Protein AF-0000000076706360 (afdb_homodimer)

Nearest PDB structures (foldseek):
  2jqz-assembly1_A  TM=3.827E-01  e=2.621E-02  Homo sapiens
  3pyc-assembly1_A  TM=4.777E-01  e=2.681E-01  Homo sapiens
  5ixc-assembly2_B  TM=4.638E-01  e=2.536E-01  Homo sapiens
  5izr-assembly2_B  TM=4.168E-01  e=1.819E-01  Homo sapiens
  5izr-assembly3_C  TM=4.246E-01  e=3.535E-01  Homo sapiens

Structure (mmCIF, N/CA/C/O backbone):
data_AF-0000000076706360-model_v1
#
loop_
_entity.id
_entity.type
_entity.pdbx_description
1 polymer 'Transthyretin-like family protein'
#
loop_
_atom_site.group_PDB
_atom_site.id
_atom_site.type_symbol
_atom_site.label_atom_id
_atom_site.label_alt_id
_atom_site.label_comp_id
_atom_site.label_asym_id
_atom_site.label_entity_id
_atom_site.label_seq_id
_atom_site.pdbx_PDB_ins_code
_atom_site.Cartn_x
_atom_site.Cartn_y
_atom_site.Cartn_z
_atom_site.occupancy
_atom_site.B_iso_or_equiv
_atom_site.auth_seq_id
_atom_site.auth_comp_id
_atom_site.auth_asym_id
_atom_site.auth_atom_id
_atom_site.pdbx_PDB_model_num
ATOM 1 N N . MET A 1 1 ? 24.266 59.438 49.625 1 35.25 1 MET A N 1
ATOM 2 C CA . MET A 1 1 ? 24.797 58.625 48.531 1 35.25 1 MET A CA 1
ATOM 3 C C . MET A 1 1 ? 24.156 57.25 48.5 1 35.25 1 MET A C 1
ATOM 5 O O . MET A 1 1 ? 24.547 56.375 47.688 1 35.25 1 MET A O 1
ATOM 9 N N . THR A 1 2 ? 23.359 56.906 49.562 1 50.97 2 THR A N 1
ATOM 10 C CA . THR A 1 2 ? 22.828 55.562 49.75 1 50.97 2 THR A CA 1
ATOM 11 C C . THR A 1 2 ? 21.688 55.281 48.781 1 50.97 2 THR A C 1
ATOM 13 O O . THR A 1 2 ? 21.062 54.25 48.812 1 50.97 2 THR A O 1
ATOM 16 N N . ILE A 1 3 ? 21.078 56.344 48.219 1 55.03 3 ILE A N 1
ATOM 17 C CA . ILE A 1 3 ? 19.906 56.125 47.375 1 55.03 3 ILE A CA 1
ATOM 18 C C . ILE A 1 3 ? 20.312 55.312 46.156 1 55.03 3 ILE A C 1
ATOM 20 O O . ILE A 1 3 ? 19.453 54.844 45.406 1 55.03 3 ILE A O 1
ATOM 24 N N . ARG A 1 4 ? 21.656 55.344 45.75 1 50.28 4 ARG A N 1
ATOM 25 C CA . ARG A 1 4 ? 22 54.844 44.438 1 50.28 4 ARG A CA 1
ATOM 26 C C . ARG A 1 4 ? 21.734 53.344 44.344 1 50.28 4 ARG A C 1
ATOM 28 O O . ARG A 1 4 ? 21.641 52.781 43.25 1 50.28 4 ARG A O 1
ATOM 35 N N . LEU A 1 5 ? 22.094 52.656 45.5 1 48.09 5 LEU A N 1
ATOM 36 C CA . LEU A 1 5 ? 22.344 51.25 45.219 1 48.09 5 LEU A CA 1
ATOM 37 C C . LEU A 1 5 ? 21.047 50.5 44.969 1 48.09 5 LEU A C 1
ATOM 39 O O . LEU A 1 5 ? 21.062 49.375 44.5 1 48.09 5 LEU A O 1
ATOM 43 N N . LEU A 1 6 ? 20 51.031 45.5 1 45.44 6 LEU A N 1
ATOM 44 C CA . LEU A 1 6 ? 18.844 50.156 45.312 1 45.44 6 LEU A CA 1
ATOM 45 C C . LEU A 1 6 ? 18.453 50.062 43.844 1 45.44 6 LEU A C 1
ATOM 47 O O . LEU A 1 6 ? 17.297 49.812 43.5 1 45.44 6 LEU A O 1
ATOM 51 N N . PHE A 1 7 ? 19.281 50.781 42.969 1 46.38 7 PHE A N 1
ATOM 52 C CA . PHE A 1 7 ? 18.891 50.5 41.594 1 46.38 7 PHE A CA 1
ATOM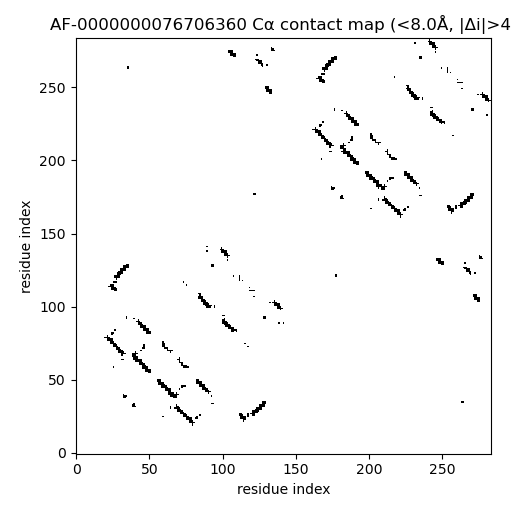 53 C C . PHE A 1 7 ? 18.969 49.031 41.281 1 46.38 7 PHE A C 1
ATOM 55 O O . PHE A 1 7 ? 19.844 48.594 40.531 1 46.38 7 PHE A O 1
ATOM 62 N N . LEU A 1 8 ? 19.266 48.219 42.344 1 41.28 8 LEU A N 1
ATOM 63 C CA . LEU A 1 8 ? 19.5 46.875 41.875 1 41.28 8 LEU A CA 1
ATOM 64 C C . LEU A 1 8 ? 18.469 46.469 40.844 1 41.28 8 LEU A C 1
ATOM 66 O O . LEU A 1 8 ? 17.406 47.062 40.719 1 41.28 8 LEU A O 1
ATOM 70 N N . ILE A 1 9 ? 18.562 45.062 40.531 1 43.28 9 ILE A N 1
ATOM 71 C CA . ILE A 1 9 ? 18.297 44.062 39.5 1 43.28 9 ILE A CA 1
ATOM 72 C C . ILE A 1 9 ? 16.797 43.844 39.344 1 43.28 9 ILE A C 1
ATOM 74 O O . ILE A 1 9 ? 16.156 43.219 40.188 1 43.28 9 ILE A O 1
ATOM 78 N N . CYS A 1 10 ? 15.969 44.906 39.438 1 44.53 10 CYS A N 1
ATOM 79 C CA . CYS A 1 10 ? 14.758 44.438 38.781 1 44.53 10 CYS A CA 1
ATOM 80 C C . CYS A 1 10 ? 15.102 43.688 37.5 1 44.53 10 CYS A C 1
ATOM 82 O O . CYS A 1 10 ? 15.383 44.312 36.469 1 44.53 10 CYS A O 1
ATOM 84 N N . LEU A 1 11 ? 16.047 42.781 37.594 1 44.19 11 LEU A N 1
ATOM 85 C CA . LEU A 1 11 ? 15.977 41.781 36.531 1 44.19 11 LEU A CA 1
ATOM 86 C C . LEU A 1 11 ? 14.531 41.5 36.156 1 44.19 11 LEU A C 1
ATOM 88 O O . LEU A 1 11 ? 13.758 40.938 36.938 1 44.19 11 LEU A O 1
ATOM 92 N N . CYS A 1 12 ? 13.867 42.438 35.531 1 45.72 12 CYS A N 1
ATOM 93 C CA . CYS A 1 12 ? 12.742 42.094 34.656 1 45.72 12 CYS A CA 1
ATOM 94 C C . CYS A 1 12 ? 12.875 40.688 34.094 1 45.72 12 CYS A C 1
ATOM 96 O O . CYS A 1 12 ? 13.711 40.438 33.219 1 45.72 12 CYS A O 1
ATOM 98 N N . CYS A 1 13 ? 12.922 39.688 34.969 1 46.06 13 CYS A N 1
ATOM 99 C CA . CYS A 1 13 ? 12.547 38.375 34.406 1 46.06 13 CYS A CA 1
ATOM 100 C C . CYS A 1 13 ? 11.414 38.531 33.406 1 46.06 13 CYS A C 1
ATOM 102 O O . CYS A 1 13 ? 10.242 38.562 33.781 1 46.06 13 CYS A O 1
ATOM 104 N N . SER A 1 14 ? 11.516 39.438 32.5 1 48.88 14 SER A N 1
ATOM 105 C CA . SER A 1 14 ? 10.688 39.188 31.328 1 48.88 14 SER A CA 1
ATOM 106 C C . SER A 1 14 ? 10.594 37.688 31.047 1 48.88 14 SER A C 1
ATOM 108 O O . SER A 1 14 ? 11.531 37.094 30.547 1 48.88 14 SER A O 1
ATOM 110 N N . LEU A 1 15 ? 10.141 36.938 32.031 1 49.09 15 LEU A N 1
ATOM 111 C CA . LEU A 1 15 ? 9.625 35.656 31.578 1 49.09 15 LEU A CA 1
ATOM 112 C C . LEU A 1 15 ? 8.961 35.812 30.219 1 49.09 15 LEU A C 1
ATOM 114 O O . LEU A 1 15 ? 7.863 36.344 30.109 1 49.09 15 LEU A O 1
ATOM 118 N N . SER A 1 16 ? 9.719 36.156 29.266 1 50.31 16 SER A N 1
ATOM 119 C CA . SER A 1 16 ? 9.156 35.781 27.969 1 50.31 16 SER A CA 1
ATOM 120 C C . SER A 1 16 ? 8.398 34.469 28.031 1 50.31 16 SER A C 1
ATOM 122 O O . SER A 1 16 ? 9 33.406 28.031 1 50.31 16 SER A O 1
ATOM 124 N N . LEU A 1 17 ? 7.426 34.406 28.906 1 50.22 17 LEU A N 1
ATOM 125 C CA . LEU A 1 17 ? 6.492 33.344 28.625 1 50.22 17 LEU A CA 1
ATOM 126 C C . LEU A 1 17 ? 6.262 33.188 27.125 1 50.22 17 LEU A C 1
ATOM 128 O O . LEU A 1 17 ? 5.5 33.969 26.531 1 50.22 17 LEU A O 1
ATOM 132 N N . THR A 1 18 ? 7.285 33.062 26.422 1 52.59 18 THR A N 1
ATOM 133 C CA . THR A 1 18 ? 6.918 32.594 25.078 1 52.59 18 THR A CA 1
ATOM 134 C C . THR A 1 18 ? 5.777 31.578 25.156 1 52.59 18 THR A C 1
ATOM 136 O O . THR A 1 18 ? 5.945 30.484 25.719 1 52.59 18 THR A O 1
ATOM 139 N N . ALA A 1 19 ? 4.648 32.062 25.547 1 56.34 19 ALA A N 1
ATOM 140 C CA . ALA A 1 19 ? 3.453 31.234 25.406 1 56.34 19 ALA A CA 1
ATOM 141 C C . ALA A 1 19 ? 3.572 30.312 24.188 1 56.34 19 ALA A C 1
ATOM 143 O O . ALA A 1 19 ? 3.766 30.781 23.062 1 56.34 19 ALA A O 1
ATOM 144 N N . ASN A 1 20 ? 4.09 29.156 24.422 1 67.12 20 ASN A N 1
ATOM 145 C CA . ASN A 1 20 ? 4.07 28.109 23.406 1 67.12 20 ASN A CA 1
ATOM 146 C C . ASN A 1 20 ? 2.684 27.953 22.781 1 67.12 20 ASN A C 1
ATOM 148 O O . ASN A 1 20 ? 1.782 27.391 23.391 1 67.12 20 ASN A O 1
ATOM 152 N N . ILE A 1 21 ? 2.232 28.891 21.906 1 82.12 21 ILE A N 1
ATOM 153 C CA . ILE A 1 21 ? 0.934 28.922 21.234 1 82.12 21 ILE A CA 1
ATOM 154 C C . ILE A 1 21 ? 0.857 27.781 20.219 1 82.12 21 ILE A C 1
ATOM 156 O O . ILE A 1 21 ? 1.738 27.641 19.359 1 82.12 21 ILE A O 1
ATOM 160 N N . PRO A 1 22 ? -0.096 26.922 20.422 1 88.5 22 PRO A N 1
ATOM 161 C CA . PRO A 1 22 ? -0.324 25.891 19.391 1 88.5 22 PRO A CA 1
ATOM 162 C C . PRO A 1 22 ? -0.447 26.469 17.984 1 88.5 22 PRO A C 1
ATOM 164 O O . PRO A 1 22 ? -1 27.562 17.812 1 88.5 22 PRO A O 1
ATOM 167 N N . ARG A 1 23 ? 0.236 25.859 17.062 1 92.06 23 ARG A N 1
ATOM 168 C CA . ARG A 1 23 ? 0.185 26.281 15.672 1 92.06 23 ARG A CA 1
ATOM 169 C C . ARG A 1 23 ? -0.762 25.406 14.859 1 92.06 23 ARG A C 1
ATOM 171 O O . ARG A 1 23 ? -0.888 24.219 15.117 1 92.06 23 ARG A O 1
ATOM 178 N N . LEU A 1 24 ? -1.398 26.078 13.859 1 95.5 24 LEU A N 1
ATOM 179 C CA . LEU A 1 24 ? -2.271 25.344 12.945 1 95.5 24 LEU A CA 1
ATOM 180 C C . LEU A 1 24 ? -1.458 24.484 11.984 1 95.5 24 LEU A C 1
ATOM 182 O O . LEU A 1 24 ? -0.518 24.984 11.352 1 95.5 24 LEU A O 1
ATOM 186 N N . GLN A 1 25 ? -1.719 23.203 11.984 1 96.12 25 GLN A N 1
ATOM 187 C CA . GLN A 1 25 ? -1.08 22.25 11.086 1 96.12 25 GLN A CA 1
ATOM 188 C C . GLN A 1 25 ? -2.109 21.312 10.461 1 96.12 25 GLN A C 1
ATOM 190 O O . GLN A 1 25 ? -3.072 20.906 11.117 1 96.12 25 GLN A O 1
ATOM 195 N N . GLY A 1 26 ? -1.963 21.031 9.164 1 97.25 26 GLY A N 1
ATOM 196 C CA . GLY A 1 26 ? -2.902 20.156 8.477 1 97.25 26 GLY A CA 1
ATOM 197 C C . GLY A 1 26 ? -2.273 19.375 7.332 1 97.25 26 GLY A C 1
ATOM 198 O O . GLY A 1 26 ? -1.059 19.438 7.129 1 97.25 26 GLY A O 1
ATOM 199 N N . VAL A 1 27 ? -3.096 18.609 6.742 1 98.25 27 VAL A N 1
ATOM 200 C CA . VAL A 1 27 ? -2.676 17.828 5.582 1 98.25 27 VAL A CA 1
ATOM 201 C C . VAL A 1 27 ? -3.867 17.594 4.652 1 98.25 27 VAL A C 1
ATOM 203 O O . VAL A 1 27 ? -5.016 17.578 5.102 1 98.25 27 VAL A O 1
ATOM 206 N N . ALA A 1 28 ? -3.59 17.516 3.396 1 98.62 28 ALA A N 1
ATOM 207 C CA . ALA A 1 28 ? -4.578 17.188 2.379 1 98.62 28 ALA A CA 1
ATOM 208 C C . ALA A 1 28 ? -4.156 15.945 1.595 1 98.62 28 ALA A C 1
ATOM 210 O O . ALA A 1 28 ? -2.998 15.82 1.189 1 98.62 28 ALA A O 1
ATOM 211 N N . VAL A 1 29 ? -5.074 15.047 1.445 1 98.75 29 VAL A N 1
ATOM 212 C CA . VAL A 1 29 ? -4.77 13.773 0.799 1 98.75 29 VAL A CA 1
ATOM 213 C C . VAL A 1 29 ? -5.848 13.453 -0.234 1 98.75 29 VAL A C 1
ATOM 215 O O . VAL A 1 29 ? -7.012 13.82 -0.062 1 98.75 29 VAL A O 1
ATOM 218 N N . ARG A 1 30 ? -5.465 12.758 -1.261 1 98.81 30 ARG A N 1
ATOM 219 C CA . ARG A 1 30 ? -6.418 12.258 -2.248 1 98.81 30 ARG A CA 1
ATOM 220 C C . ARG A 1 30 ? -5.93 10.953 -2.865 1 98.81 30 ARG A C 1
ATOM 222 O O . ARG A 1 30 ? -4.781 10.555 -2.67 1 98.81 30 ARG A O 1
ATOM 229 N N . GLY A 1 31 ?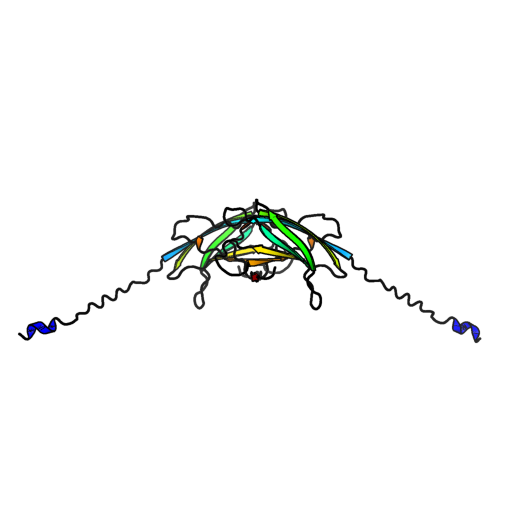 -6.793 10.312 -3.535 1 98.81 31 GLY A N 1
ATOM 230 C CA . GLY A 1 31 ? -6.461 9.078 -4.23 1 98.81 31 GLY A CA 1
ATOM 231 C C . GLY A 1 31 ? -7.68 8.359 -4.781 1 98.81 31 GLY A C 1
ATOM 232 O O . GLY A 1 31 ? -8.789 8.891 -4.742 1 98.81 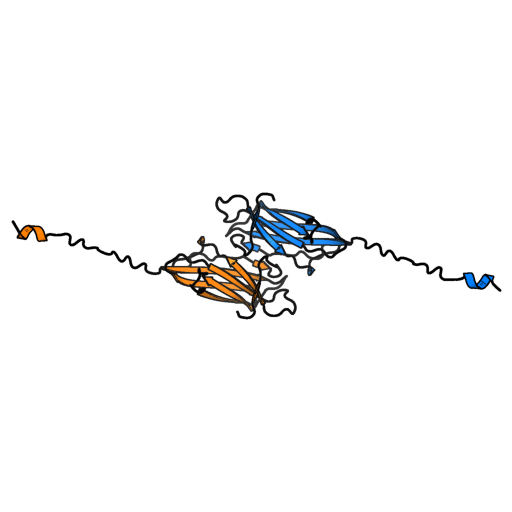31 GLY A O 1
ATOM 233 N N . ARG A 1 32 ? -7.375 7.215 -5.371 1 98.94 32 ARG A N 1
ATOM 234 C CA . ARG A 1 32 ? -8.406 6.324 -5.895 1 98.94 32 ARG A CA 1
ATOM 235 C C . ARG A 1 32 ? -8.172 4.887 -5.438 1 98.94 32 ARG A C 1
ATOM 237 O O . ARG A 1 32 ? -7.043 4.395 -5.477 1 98.94 32 ARG A O 1
ATOM 244 N N . LEU A 1 33 ? -9.211 4.34 -5.008 1 98.94 33 LEU A N 1
ATOM 245 C CA . LEU A 1 33 ? -9.156 2.941 -4.598 1 98.94 33 LEU A CA 1
ATOM 246 C C . LEU A 1 33 ? -9.953 2.062 -5.551 1 98.94 33 LEU A C 1
ATOM 248 O O . LEU A 1 33 ? -11.039 2.445 -5.992 1 98.94 33 LEU A O 1
ATOM 252 N N . VAL A 1 34 ? -9.383 0.924 -5.855 1 98.88 34 VAL A N 1
ATOM 253 C CA . VAL A 1 34 ? -10.078 -0.055 -6.684 1 98.88 34 VAL A CA 1
ATOM 254 C C . VAL A 1 34 ? -10.07 -1.417 -5.992 1 98.88 34 VAL A C 1
ATOM 256 O O . VAL A 1 34 ? -9.266 -1.656 -5.09 1 98.88 34 VAL A O 1
ATOM 259 N N . CYS A 1 35 ? -10.961 -2.248 -6.387 1 98.62 35 CYS A N 1
ATOM 260 C CA . CYS A 1 35 ? -11.031 -3.654 -6.004 1 98.62 35 CYS A CA 1
ATOM 261 C C . CYS A 1 35 ? -11.07 -4.555 -7.234 1 98.62 35 CYS A C 1
ATOM 263 O O . CYS A 1 35 ? -12.148 -4.816 -7.781 1 98.62 35 CYS A O 1
ATOM 265 N N . GLY A 1 36 ? -9.844 -5.047 -7.523 1 97.12 36 GLY A N 1
ATOM 266 C CA . GLY A 1 36 ? -9.734 -5.699 -8.82 1 97.12 36 GLY A CA 1
ATOM 267 C C . GLY A 1 36 ? -9.914 -4.746 -9.984 1 97.12 36 GLY A C 1
ATOM 268 O O . GLY A 1 36 ? -9.203 -3.744 -10.086 1 97.12 36 GLY A O 1
ATOM 269 N N . ASN A 1 37 ? -10.852 -5.066 -10.781 1 95.12 37 ASN A N 1
ATOM 270 C CA . ASN A 1 37 ? -11.094 -4.242 -11.961 1 95.12 37 ASN A CA 1
ATOM 271 C C . ASN A 1 37 ? -12.219 -3.236 -11.719 1 95.12 37 ASN A C 1
ATOM 273 O O . ASN A 1 37 ? -12.602 -2.498 -12.625 1 95.12 37 ASN A O 1
ATOM 277 N N . GLU A 1 38 ? -12.648 -3.176 -10.516 1 98 38 GLU A N 1
ATOM 278 C CA . GLU A 1 38 ? -13.773 -2.297 -10.227 1 98 38 GLU A CA 1
ATOM 279 C C . GLU A 1 38 ? -13.367 -1.179 -9.266 1 98 38 GLU A C 1
ATOM 281 O O . GLU A 1 38 ? -12.469 -1.356 -8.445 1 98 38 GLU A O 1
ATOM 286 N N . SER A 1 39 ? -14.109 -0.05 -9.438 1 98.81 39 SER A N 1
ATOM 287 C CA . SER A 1 39 ? -13.93 1.007 -8.453 1 98.81 39 SER A CA 1
ATOM 288 C C . SER A 1 39 ? -14.375 0.55 -7.066 1 98.81 39 SER A C 1
ATOM 290 O O . SER A 1 39 ? -15.391 -0.14 -6.93 1 98.81 39 SER A O 1
ATOM 292 N N . LEU A 1 40 ? -13.625 0.888 -6.098 1 98.75 40 LEU A N 1
ATOM 293 C CA . LEU A 1 40 ? -14.031 0.599 -4.727 1 98.75 40 LEU A CA 1
ATOM 294 C C . LEU A 1 40 ? -14.805 1.768 -4.133 1 98.75 40 LEU A C 1
ATOM 296 O O . LEU A 1 40 ? -14.227 2.648 -3.5 1 98.75 40 LEU A O 1
ATOM 300 N N . ALA A 1 41 ? -16.078 1.768 -4.266 1 98.62 41 ALA A N 1
ATOM 301 C CA . ALA A 1 41 ? -16.969 2.812 -3.752 1 98.62 41 ALA A CA 1
ATOM 302 C C . ALA A 1 41 ? -17.359 2.537 -2.303 1 98.62 41 ALA A C 1
ATOM 304 O O . ALA A 1 41 ? -17.531 1.381 -1.912 1 98.62 41 ALA A O 1
ATOM 305 N N . GLY A 1 42 ? -17.453 3.605 -1.513 1 98.25 42 GLY A N 1
ATOM 306 C CA . GLY A 1 42 ? -18.016 3.502 -0.182 1 98.25 42 GLY A CA 1
ATOM 307 C C . GLY A 1 42 ? -17.016 3.102 0.876 1 98.25 42 GLY A C 1
ATOM 308 O O . GLY A 1 42 ? -17.375 2.781 2.008 1 98.25 42 GLY A O 1
ATOM 309 N N . ALA A 1 43 ? -15.758 3.021 0.535 1 98.69 43 ALA A N 1
ATOM 310 C CA . ALA A 1 43 ? -14.734 2.812 1.554 1 98.69 43 ALA A CA 1
ATOM 311 C C . ALA A 1 43 ? -14.562 4.055 2.422 1 98.69 43 ALA A C 1
ATOM 313 O O . ALA A 1 43 ? -14.484 5.176 1.908 1 98.69 43 ALA A O 1
ATOM 314 N N . LYS A 1 44 ? -14.492 3.852 3.709 1 98.75 44 LYS A N 1
ATOM 315 C CA . LYS A 1 44 ? -14.258 4.961 4.629 1 98.75 44 LYS A CA 1
ATOM 316 C C . LYS A 1 44 ? -12.773 5.316 4.691 1 98.75 44 LYS A C 1
ATOM 318 O O . LYS A 1 44 ? -11.922 4.43 4.789 1 98.75 44 LYS A O 1
ATOM 323 N N . VAL A 1 45 ? -12.477 6.594 4.602 1 98.81 45 VAL A N 1
ATOM 324 C CA . VAL A 1 45 ? -11.117 7.102 4.695 1 98.81 45 VAL A CA 1
ATOM 325 C C . VAL A 1 45 ? -11.039 8.18 5.777 1 98.81 45 VAL A C 1
ATOM 327 O O . VAL A 1 45 ? -11.914 9.039 5.871 1 98.81 45 VAL A O 1
ATOM 330 N N . LYS A 1 46 ? -10.008 8.094 6.613 1 98.5 46 LYS A N 1
ATOM 331 C CA . LYS A 1 46 ? -9.812 9.055 7.699 1 98.5 46 LYS A CA 1
ATOM 332 C C . LYS A 1 46 ? -8.367 9.562 7.73 1 98.5 46 LYS A C 1
ATOM 334 O O . LYS A 1 46 ? -7.43 8.789 7.531 1 98.5 46 LYS A O 1
ATOM 339 N N . ILE A 1 47 ? -8.219 10.828 7.934 1 98.44 47 ILE A N 1
ATOM 340 C CA . ILE A 1 47 ? -6.922 11.359 8.344 1 98.44 47 ILE A CA 1
ATOM 341 C C . ILE A 1 47 ? -6.879 11.508 9.859 1 98.44 47 ILE A C 1
ATOM 343 O O . ILE A 1 47 ? -7.77 12.109 10.461 1 98.44 47 ILE A O 1
ATOM 347 N N . VAL A 1 48 ? -5.887 10.914 10.453 1 97.31 48 VAL A N 1
ATOM 348 C CA . VAL A 1 48 ? -5.738 10.961 11.898 1 97.31 48 VAL A CA 1
ATOM 349 C C . VAL A 1 48 ? -4.348 11.469 12.266 1 97.31 48 VAL A C 1
ATOM 351 O O . VAL A 1 48 ? -3.354 11.07 11.648 1 97.31 48 VAL A O 1
ATOM 354 N N . ASP A 1 49 ? -4.262 12.391 13.172 1 96.5 49 ASP A N 1
ATOM 355 C CA . ASP A 1 49 ? -3.002 12.766 13.805 1 96.5 49 ASP A CA 1
ATOM 356 C C . ASP A 1 49 ? -2.676 11.844 14.977 1 96.5 49 ASP A C 1
ATOM 358 O O . ASP A 1 49 ? -3.445 11.758 15.938 1 96.5 49 ASP A O 1
ATOM 362 N N . ILE A 1 50 ? -1.544 11.18 14.773 1 93.75 50 ILE A N 1
ATOM 363 C CA . ILE A 1 50 ? -1.164 10.211 15.797 1 93.75 50 ILE A CA 1
ATOM 364 C C . ILE A 1 50 ? -0.343 10.906 16.875 1 93.75 50 ILE A C 1
ATOM 366 O O . ILE A 1 50 ? 0.615 11.617 16.578 1 93.75 50 ILE A O 1
ATOM 370 N N . ASP A 1 51 ? -0.684 10.68 18.109 1 86 51 ASP A N 1
ATOM 371 C CA . ASP A 1 51 ? 0.004 11.281 19.25 1 86 51 ASP A CA 1
ATOM 372 C C . ASP A 1 51 ? 0.599 10.219 20.156 1 86 51 ASP A C 1
ATOM 374 O O . ASP A 1 51 ? 0.229 9.047 20.078 1 86 51 ASP A O 1
ATOM 378 N N . THR A 1 52 ? 1.655 10.664 20.828 1 74.38 52 THR A N 1
ATOM 379 C CA . THR A 1 52 ? 2.158 9.797 21.891 1 74.38 52 THR A CA 1
ATOM 380 C C . THR A 1 52 ? 1.247 9.859 23.109 1 74.38 52 THR A C 1
ATOM 382 O O . THR A 1 52 ? 0.711 10.914 23.453 1 74.38 52 THR A O 1
ATOM 385 N N . ARG A 1 53 ? 1.09 8.648 23.766 1 67.38 53 ARG A N 1
ATOM 386 C CA . ARG A 1 53 ? 0.295 8.641 24.984 1 67.38 53 ARG A CA 1
ATOM 387 C C . ARG A 1 53 ? 0.865 9.609 26.016 1 67.38 53 ARG A C 1
ATOM 389 O O . ARG A 1 53 ? 2.082 9.789 26.109 1 67.38 53 ARG A O 1
ATOM 396 N N . PRO A 1 54 ? -0.025 10.297 26.797 1 69.19 54 PRO A N 1
ATOM 397 C CA . PRO A 1 54 ? -1.435 10.016 27.078 1 69.19 54 PRO A CA 1
ATOM 398 C C . PRO A 1 54 ? -2.381 10.68 26.094 1 69.19 54 PRO A C 1
ATOM 400 O O . PRO A 1 54 ? -3.598 10.484 26.172 1 69.19 54 PRO A O 1
ATOM 403 N N . ASP A 1 55 ? -1.807 11.445 25.172 1 69.56 55 ASP A N 1
ATOM 404 C CA . ASP A 1 55 ? -2.684 12.156 24.25 1 69.56 55 ASP A CA 1
ATOM 405 C C . ASP A 1 55 ? -3.357 11.188 23.281 1 69.56 55 ASP A C 1
ATOM 407 O O . ASP A 1 55 ? -2.758 10.188 22.859 1 69.56 55 ASP A O 1
ATOM 411 N N . ILE A 1 56 ? -4.715 11.445 23.125 1 76.88 56 ILE A N 1
ATOM 412 C CA . ILE A 1 56 ? -5.512 10.617 22.219 1 76.88 56 ILE A CA 1
ATOM 413 C C . ILE A 1 56 ? -5.336 11.102 20.781 1 76.88 56 ILE A C 1
ATOM 415 O O . ILE A 1 56 ? -5.168 12.297 20.547 1 76.88 56 ILE A O 1
ATOM 419 N N . ASP A 1 57 ? -5.367 10.211 19.812 1 87.5 57 ASP A N 1
ATOM 420 C CA . ASP A 1 57 ? -5.324 10.531 18.391 1 87.5 57 ASP A CA 1
ATOM 421 C C . ASP A 1 57 ? -6.438 11.508 18.016 1 87.5 57 ASP A C 1
ATOM 423 O O . ASP A 1 57 ? -7.535 11.445 18.578 1 87.5 57 ASP A O 1
ATOM 427 N N . ASP A 1 58 ? -6.062 12.477 17.125 1 91.38 58 ASP A N 1
ATOM 428 C CA . ASP A 1 58 ? -7.047 13.445 16.656 1 91.38 58 ASP A CA 1
ATOM 429 C C . 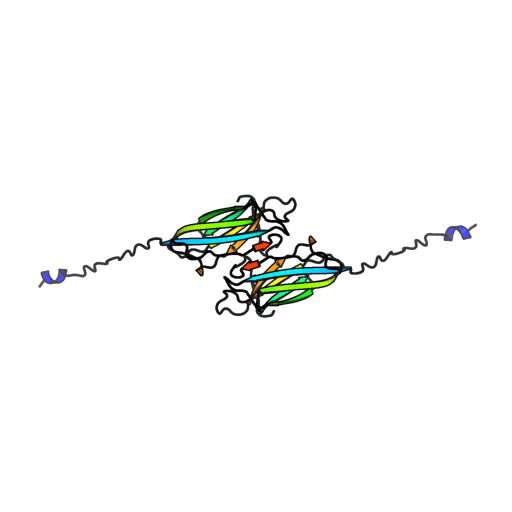ASP A 1 58 ? -7.52 13.109 15.25 1 91.38 58 ASP A C 1
ATOM 431 O O . ASP A 1 58 ? -6.703 12.922 14.344 1 91.38 58 ASP A O 1
ATOM 435 N N . LEU A 1 59 ? -8.836 13.023 15.141 1 95.56 59 LEU A N 1
ATOM 436 C CA . LEU A 1 59 ? -9.422 12.914 13.812 1 95.56 59 LEU A CA 1
ATOM 437 C C . LEU A 1 59 ? -9.398 14.258 13.086 1 95.56 59 LEU A C 1
ATOM 439 O O . LEU A 1 59 ? -9.992 15.234 13.555 1 95.56 59 LEU A O 1
ATOM 443 N N . LEU A 1 60 ? -8.703 14.273 11.938 1 96.94 60 LEU A N 1
ATOM 444 C CA . LEU A 1 60 ? -8.602 15.523 11.203 1 96.94 60 LEU A CA 1
ATOM 445 C C . LEU A 1 60 ? -9.672 15.609 10.117 1 96.94 60 LEU A C 1
ATOM 447 O O . LEU A 1 60 ? -10.102 16.703 9.742 1 96.94 60 LEU A O 1
ATOM 451 N N . GLY A 1 61 ? -10 14.523 9.516 1 97.06 61 GLY A N 1
ATOM 452 C CA . GLY A 1 61 ? -11.008 14.461 8.469 1 97.06 61 GLY A CA 1
ATOM 453 C C . GLY A 1 61 ? -11.422 13.047 8.125 1 97.06 61 GLY A C 1
ATOM 454 O O . GLY A 1 61 ? -10.672 12.094 8.375 1 97.06 61 GLY A O 1
ATOM 455 N N . GLU A 1 62 ? -12.625 12.953 7.652 1 97.94 62 GLU A N 1
ATOM 456 C CA . GLU A 1 62 ? -13.141 11.664 7.195 1 97.94 62 GLU A CA 1
ATOM 457 C C . GLU A 1 62 ? -14.031 11.828 5.969 1 97.94 62 GLU A C 1
ATOM 459 O O . GLU A 1 62 ? -14.641 12.891 5.77 1 97.94 62 GLU A O 1
ATOM 464 N N . ASN A 1 63 ? -13.992 10.906 5.164 1 98.31 63 ASN A N 1
ATOM 465 C CA . ASN A 1 63 ? -14.797 10.844 3.947 1 98.31 63 ASN A CA 1
ATOM 466 C C . ASN A 1 63 ? -14.977 9.406 3.461 1 98.31 63 ASN A C 1
ATOM 468 O O . ASN A 1 63 ? -14.547 8.469 4.129 1 98.31 63 ASN A O 1
ATOM 472 N N . TYR A 1 64 ? -15.742 9.281 2.359 1 98.75 64 TYR A N 1
ATOM 473 C CA . TYR A 1 64 ? -15.922 8 1.679 1 98.75 64 TYR A CA 1
ATOM 474 C C . TYR A 1 64 ? -15.508 8.102 0.215 1 98.75 64 TYR A C 1
ATOM 476 O O . TYR A 1 64 ? -15.617 9.164 -0.396 1 98.75 64 TYR A O 1
ATOM 484 N N . THR A 1 65 ? -14.961 7.023 -0.259 1 98.88 65 THR A N 1
ATOM 485 C CA . THR A 1 65 ? -14.727 7.008 -1.698 1 98.88 65 THR A CA 1
ATOM 486 C C . THR A 1 65 ? -16.047 7.125 -2.463 1 98.88 65 THR A C 1
ATOM 488 O O . THR A 1 65 ? -17.062 6.559 -2.051 1 98.88 65 THR A O 1
ATOM 491 N N . ASP A 1 66 ? -15.984 7.77 -3.572 1 98.81 66 ASP A N 1
ATOM 492 C CA . ASP A 1 66 ? -17.172 7.945 -4.391 1 98.81 66 ASP A CA 1
ATOM 493 C C . ASP A 1 66 ? -17.375 6.758 -5.328 1 98.81 66 ASP A C 1
ATOM 495 O O . ASP A 1 66 ? -16.719 5.727 -5.184 1 98.81 66 ASP A O 1
ATOM 499 N N . SER A 1 67 ? -18.312 6.863 -6.301 1 98.69 67 SER A N 1
ATOM 500 C CA . SER A 1 67 ? -18.688 5.762 -7.18 1 98.69 67 SER A CA 1
ATOM 501 C C . SER A 1 67 ? -17.531 5.344 -8.07 1 98.69 67 SER A C 1
ATOM 503 O O . SER A 1 67 ? -17.484 4.215 -8.57 1 98.69 67 SER A O 1
ATOM 505 N N . ASN A 1 68 ? -16.609 6.23 -8.266 1 98.75 68 ASN A N 1
ATOM 506 C CA . ASN A 1 68 ? -15.438 5.926 -9.086 1 98.75 68 ASN A CA 1
ATOM 507 C C . ASN A 1 68 ? -14.242 5.527 -8.234 1 98.75 68 ASN A C 1
ATOM 509 O O . ASN A 1 68 ? -13.133 5.352 -8.758 1 98.75 68 ASN A O 1
ATOM 513 N N . GLY A 1 69 ? -14.383 5.449 -6.93 1 98.88 69 GLY A N 1
ATOM 514 C CA . GLY A 1 69 ? -13.312 5.055 -6.023 1 98.88 69 GLY A CA 1
ATOM 515 C C . GLY A 1 69 ? -12.445 6.219 -5.582 1 98.88 69 GLY A C 1
ATOM 516 O O . GLY A 1 69 ? -11.422 6.02 -4.922 1 98.88 69 GLY A O 1
ATOM 517 N N . ASN A 1 70 ? -12.859 7.418 -5.965 1 98.94 70 ASN A N 1
ATOM 518 C CA . ASN A 1 70 ? -12.047 8.594 -5.637 1 98.94 70 ASN A CA 1
ATOM 519 C C . ASN A 1 70 ? -12.352 9.102 -4.23 1 98.94 70 ASN A C 1
ATOM 521 O O . ASN A 1 70 ? -13.477 9 -3.756 1 98.94 70 ASN A O 1
ATOM 525 N N . PHE A 1 71 ? -11.367 9.695 -3.639 1 98.88 71 PHE A N 1
ATOM 526 C CA . PHE A 1 71 ? -11.57 10.43 -2.391 1 98.88 71 PHE A CA 1
ATOM 527 C C . PHE A 1 71 ? -10.625 11.617 -2.301 1 98.88 71 PHE A C 1
ATOM 529 O O . PHE A 1 71 ? -9.57 11.633 -2.934 1 98.88 71 PHE A O 1
ATOM 536 N N . GLU A 1 72 ? -10.984 12.57 -1.563 1 98.56 72 GLU A N 1
ATOM 537 C CA . GLU A 1 72 ? -10.211 13.758 -1.204 1 98.56 72 GLU A CA 1
ATOM 538 C C . GLU A 1 72 ? -10.562 14.25 0.197 1 98.56 72 GLU A C 1
ATOM 540 O O . GLU A 1 72 ? -11.742 14.352 0.542 1 98.56 72 GLU A O 1
ATOM 545 N N . LEU A 1 73 ? -9.531 14.43 1.01 1 97.94 73 LEU A N 1
ATOM 546 C CA . LEU A 1 73 ? -9.688 14.898 2.385 1 97.94 73 LEU A CA 1
ATOM 547 C C . LEU A 1 73 ? -8.703 16.016 2.691 1 97.94 73 LEU A C 1
ATOM 549 O O . LEU A 1 73 ? -7.578 16.016 2.191 1 97.94 73 LEU A O 1
ATOM 553 N N . ASN A 1 74 ? -9.125 16.844 3.398 1 97.69 74 ASN A N 1
ATOM 554 C CA . ASN A 1 74 ? -8.312 17.906 3.994 1 97.69 74 ASN A CA 1
ATOM 555 C C . ASN A 1 74 ? -8.695 18.156 5.449 1 97.69 74 ASN A C 1
ATOM 557 O O . ASN A 1 74 ? -9.883 18.234 5.777 1 97.69 74 ASN A O 1
ATOM 561 N N . GLY A 1 75 ? -7.688 18.188 6.297 1 97.19 75 GLY A N 1
ATOM 562 C CA . GLY A 1 75 ? -7.957 18.453 7.703 1 97.19 75 GLY A CA 1
ATOM 563 C C . GLY A 1 75 ? -6.793 19.109 8.422 1 97.19 75 GLY A C 1
ATOM 564 O O . GLY A 1 75 ? -5.656 19.062 7.941 1 97.19 75 GLY A O 1
ATOM 565 N N . SER A 1 76 ? -7.148 19.781 9.492 1 95.56 76 SER A N 1
ATOM 566 C CA . SER A 1 76 ? -6.141 20.5 10.266 1 95.56 76 SER A CA 1
ATOM 567 C C . SER A 1 76 ? -6.465 20.469 11.758 1 95.56 76 SER A C 1
ATOM 569 O O . SER A 1 76 ? -7.574 20.094 12.148 1 95.56 76 SER A O 1
ATOM 571 N N . THR A 1 77 ? -5.438 20.719 12.531 1 93.88 77 THR A N 1
ATOM 572 C CA . THR A 1 77 ? -5.57 20.844 13.977 1 93.88 77 THR A CA 1
ATOM 573 C C . THR A 1 77 ? -4.543 21.844 14.523 1 93.88 77 THR A C 1
ATOM 575 O O . THR A 1 77 ? -3.58 22.188 13.836 1 93.88 77 THR A O 1
ATOM 578 N N . ARG A 1 78 ? -4.832 22.312 15.711 1 92.44 78 ARG A N 1
ATOM 579 C CA . ARG A 1 78 ? -3.852 23.141 16.406 1 92.44 78 ARG A CA 1
ATOM 580 C C . ARG A 1 78 ? -3.049 22.328 17.406 1 92.44 78 ARG A C 1
ATOM 582 O O . ARG A 1 78 ? -3.621 21.656 18.266 1 92.44 78 ARG A O 1
ATOM 589 N N . GLU A 1 79 ? -1.797 22.297 17.172 1 89.06 79 GLU A N 1
ATOM 590 C CA . GLU A 1 79 ? -0.919 21.531 18.047 1 89.06 79 GLU A CA 1
ATOM 591 C C . GLU A 1 79 ? 0.382 22.266 18.328 1 89.06 79 GLU A C 1
ATOM 593 O O . GLU A 1 79 ? 0.861 23.031 17.469 1 89.06 79 GLU A O 1
ATOM 598 N N . LEU A 1 80 ? 0.998 22.031 19.594 1 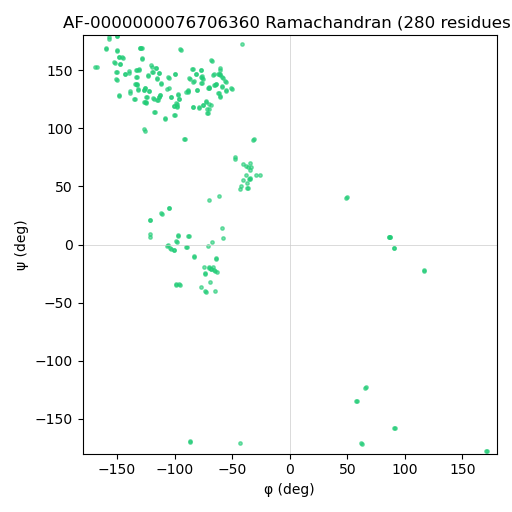87 80 LEU A N 1
ATOM 599 C CA . LEU A 1 80 ? 2.283 22.609 19.953 1 87 80 LEU A CA 1
ATOM 600 C C . LEU A 1 80 ? 3.424 21.922 19.219 1 87 80 LEU A C 1
ATOM 602 O O . LEU A 1 80 ? 4.348 22.578 18.734 1 87 80 LEU A O 1
ATOM 606 N N . SER A 1 81 ? 3.246 20.641 19.156 1 88.19 81 SER A N 1
ATOM 607 C CA . SER A 1 81 ? 4.27 19.859 18.484 1 88.19 81 SER A CA 1
ATOM 608 C C . SER A 1 81 ? 3.898 19.609 17.031 1 88.19 81 SER A C 1
ATOM 610 O O . SER A 1 81 ? 2.803 19.969 16.594 1 88.19 81 SER A O 1
ATOM 612 N N . THR A 1 82 ? 4.887 19.125 16.312 1 91.56 82 THR A N 1
ATOM 613 C CA . THR A 1 82 ? 4.621 18.75 14.922 1 91.56 82 THR A CA 1
ATOM 614 C C . THR A 1 82 ? 3.66 17.562 14.859 1 91.56 82 THR A C 1
ATOM 616 O O . THR A 1 82 ? 3.795 16.594 15.617 1 91.56 82 THR A O 1
ATOM 619 N N . ILE A 1 83 ? 2.719 17.703 13.922 1 93.75 83 ILE A N 1
ATOM 620 C CA . ILE A 1 83 ? 1.746 16.609 13.805 1 93.75 83 ILE A CA 1
ATOM 621 C C . ILE A 1 83 ? 2.379 15.43 13.07 1 93.75 83 ILE A C 1
ATOM 623 O O . ILE A 1 83 ? 3.303 15.609 12.273 1 93.75 83 ILE A O 1
ATOM 627 N N . GLU A 1 84 ? 1.938 14.234 13.383 1 95.06 84 GLU A N 1
ATOM 628 C CA . GLU A 1 84 ? 2.174 12.992 12.664 1 95.06 84 GLU A CA 1
ATOM 629 C C . GLU A 1 84 ? 0.868 12.398 12.141 1 95.06 84 GLU A C 1
ATOM 631 O O . GLU A 1 84 ? 0.026 11.953 12.93 1 95.06 84 GLU A O 1
ATOM 636 N N . THR A 1 85 ? 0.735 12.367 10.805 1 97.19 85 THR A N 1
ATOM 637 C CA . THR A 1 85 ? -0.578 12.031 10.266 1 97.19 85 THR A CA 1
ATOM 638 C C . THR A 1 85 ? -0.536 10.688 9.531 1 97.19 85 THR A C 1
ATOM 640 O O . THR A 1 85 ? 0.468 10.352 8.898 1 97.19 85 THR A O 1
ATOM 643 N N . VAL A 1 86 ? -1.659 10.031 9.625 1 97.75 86 VAL A N 1
ATOM 644 C CA . VAL A 1 86 ? -1.846 8.781 8.898 1 97.75 86 VAL A CA 1
ATOM 645 C C . VAL A 1 86 ? -3.178 8.812 8.156 1 97.75 86 VAL A C 1
ATOM 647 O O . VAL A 1 86 ? -4.113 9.508 8.562 1 97.75 86 VAL A O 1
ATOM 650 N N . LEU A 1 87 ? -3.168 8.117 7.074 1 98.44 87 LEU A N 1
ATOM 651 C CA . LEU A 1 87 ? -4.391 7.789 6.352 1 98.44 87 LEU A CA 1
ATOM 652 C C . LEU A 1 87 ? -4.867 6.383 6.707 1 98.44 87 LEU A C 1
ATOM 654 O O . LEU A 1 87 ? -4.141 5.406 6.512 1 98.44 87 LEU A O 1
ATOM 658 N N . LYS A 1 88 ? -6.027 6.324 7.215 1 98 88 LYS A N 1
ATOM 659 C CA . LYS A 1 88 ? -6.668 5.039 7.488 1 98 88 LYS A CA 1
ATOM 660 C C . LYS A 1 88 ? -7.762 4.738 6.465 1 98 88 LYS A C 1
ATOM 662 O O . LYS A 1 88 ? -8.57 5.609 6.145 1 98 88 LYS A O 1
ATOM 667 N N . ILE A 1 89 ? -7.742 3.557 6.008 1 98.56 89 ILE A N 1
ATOM 668 C CA . ILE A 1 89 ? -8.727 3.115 5.031 1 98.56 89 ILE A CA 1
ATOM 669 C C . ILE A 1 89 ? -9.438 1.864 5.547 1 98.56 89 ILE A C 1
ATOM 671 O O . ILE A 1 89 ? -8.789 0.896 5.949 1 98.56 89 ILE A O 1
ATOM 675 N N . TYR A 1 90 ? -10.75 1.906 5.566 1 98.31 90 TYR A N 1
ATOM 676 C CA . TYR A 1 90 ? -11.602 0.794 5.969 1 98.31 90 TYR A CA 1
ATOM 677 C C . TYR A 1 90 ? -12.414 0.273 4.789 1 98.31 90 TYR A C 1
ATOM 679 O O . TYR A 1 90 ? -13.148 1.03 4.152 1 98.31 90 TYR A O 1
ATOM 687 N N . HIS A 1 91 ? -12.328 -0.971 4.57 1 98.19 91 HIS A N 1
ATOM 688 C CA . HIS A 1 91 ? -12.969 -1.472 3.361 1 98.19 91 HIS A CA 1
ATOM 689 C C . HIS A 1 91 ? -13.227 -2.973 3.453 1 98.19 91 HIS A C 1
ATOM 691 O O . HIS A 1 91 ? -12.711 -3.641 4.352 1 98.19 91 HIS A O 1
ATOM 697 N N . ASP A 1 92 ? -14.023 -3.477 2.5 1 96.81 92 ASP A N 1
ATOM 698 C CA . ASP A 1 92 ? -14.375 -4.895 2.473 1 96.81 92 ASP A CA 1
ATOM 699 C C . ASP A 1 92 ? -13.938 -5.543 1.162 1 96.81 92 ASP A C 1
ATOM 701 O O . ASP A 1 92 ? -14.5 -6.559 0.746 1 96.81 92 ASP A O 1
ATOM 705 N N . CYS A 1 93 ? -13 -4.934 0.494 1 97.69 93 CYS A N 1
ATOM 706 C CA . CYS A 1 93 ? -12.531 -5.5 -0.764 1 97.69 93 CYS A CA 1
ATOM 707 C C . CYS A 1 93 ? -11.938 -6.887 -0.551 1 97.69 93 CYS A C 1
ATOM 709 O O . CYS A 1 93 ? -11.031 -7.066 0.264 1 97.69 93 CYS A O 1
ATOM 711 N N . ASP A 1 94 ? -12.43 -7.852 -1.307 1 95.12 94 ASP A N 1
ATOM 712 C CA . ASP A 1 94 ? -11.938 -9.227 -1.304 1 95.12 94 ASP A CA 1
ATOM 713 C C . ASP A 1 94 ? -11.836 -9.766 0.119 1 95.12 94 ASP A C 1
ATOM 715 O O . ASP A 1 94 ? -10.836 -10.383 0.483 1 95.12 94 ASP A O 1
ATOM 719 N N . ASP A 1 95 ? -12.766 -9.5 0.971 1 91 95 ASP A N 1
ATOM 720 C CA . ASP A 1 95 ? -12.719 -9.805 2.396 1 91 95 ASP A CA 1
ATOM 721 C C . ASP A 1 95 ? -13.641 -10.977 2.738 1 91 95 ASP A C 1
ATOM 723 O O . ASP A 1 95 ? -13.641 -11.461 3.869 1 91 95 ASP A O 1
ATOM 727 N N . GLY A 1 96 ? -14.367 -11.562 1.817 1 83.69 96 GLY A N 1
ATOM 728 C CA . GLY A 1 96 ? -15.266 -12.68 2.078 1 83.69 96 GLY A CA 1
ATOM 729 C C . GLY A 1 96 ? -16.328 -12.359 3.111 1 83.69 96 GLY A C 1
ATOM 730 O O . GLY A 1 96 ? -16.984 -11.32 3.037 1 83.69 96 GLY A O 1
ATOM 731 N N . ILE A 1 97 ? -16.531 -13.281 4.047 1 85.88 97 ILE A N 1
ATOM 732 C CA . ILE A 1 97 ? -17.609 -13.141 5.027 1 85.88 97 ILE A CA 1
ATOM 733 C C . ILE A 1 97 ? -17.016 -12.891 6.41 1 85.88 97 ILE A C 1
ATOM 735 O O . ILE A 1 97 ? -17.656 -13.148 7.426 1 85.88 97 ILE A O 1
ATOM 739 N N . LEU A 1 98 ? -15.898 -12.359 6.441 1 87.75 98 LEU A N 1
ATOM 740 C CA . LEU A 1 98 ? -15.234 -12.109 7.715 1 87.75 98 LEU A CA 1
ATOM 741 C C . LEU A 1 98 ? -15.852 -10.906 8.414 1 87.75 98 LEU A C 1
ATOM 743 O O . LEU A 1 98 ? -16.234 -9.93 7.766 1 87.75 98 LEU A O 1
ATOM 747 N N . PRO A 1 99 ? -15.914 -10.969 9.734 1 91 99 PRO A N 1
ATOM 748 C CA . PRO A 1 99 ? -16.484 -9.836 10.477 1 91 99 PRO A CA 1
ATOM 749 C C . PRO A 1 99 ? -15.602 -8.594 10.414 1 91 99 PRO A C 1
ATOM 751 O O . PRO A 1 99 ? -14.398 -8.695 10.141 1 91 99 PRO A O 1
ATOM 754 N N . CYS A 1 100 ? -16.234 -7.492 10.656 1 95.75 100 CYS A N 1
ATOM 755 C CA . CYS A 1 100 ? -15.555 -6.203 10.656 1 95.75 100 CYS A CA 1
ATOM 756 C C . CYS A 1 100 ? -14.969 -5.887 9.289 1 95.75 100 CYS A C 1
ATOM 758 O O . CYS A 1 100 ? -15.414 -6.434 8.281 1 95.75 100 CYS A O 1
ATOM 760 N N . GLN A 1 101 ? -14.18 -4.855 9.211 1 97.19 101 GLN A N 1
ATOM 761 C CA . GLN A 1 101 ? -13.617 -4.434 7.934 1 97.19 101 GLN A CA 1
ATOM 762 C C . GLN A 1 101 ? -12.086 -4.484 7.969 1 97.19 101 GLN A C 1
ATOM 764 O O . GLN A 1 101 ? -11.484 -4.367 9.031 1 97.19 101 GLN A O 1
ATOM 769 N N . ARG A 1 102 ? -11.539 -4.77 6.766 1 97.44 102 ARG A N 1
ATOM 770 C CA . ARG A 1 102 ? -10.102 -4.566 6.609 1 97.44 102 ARG A CA 1
ATOM 771 C C . ARG A 1 102 ? -9.719 -3.117 6.883 1 97.44 102 ARG A C 1
ATOM 773 O O . ARG A 1 102 ? -10.414 -2.195 6.453 1 97.44 102 ARG A O 1
ATOM 780 N N . LYS A 1 103 ? -8.641 -2.918 7.617 1 97.75 103 LYS A N 1
ATOM 781 C CA . LYS A 1 103 ? -8.125 -1.591 7.926 1 97.75 103 LYS A CA 1
ATOM 782 C C . LYS A 1 103 ? -6.652 -1.474 7.539 1 97.75 103 LYS A C 1
ATOM 784 O O . LYS A 1 103 ? -5.816 -2.244 8.016 1 97.75 103 LYS A O 1
ATOM 789 N N . VAL A 1 104 ? -6.406 -0.52 6.719 1 97.75 104 VAL A N 1
ATOM 790 C CA . VAL A 1 104 ? -5.035 -0.231 6.309 1 97.75 104 VAL A CA 1
ATOM 791 C C . VAL A 1 104 ? -4.625 1.153 6.809 1 97.75 104 VAL A C 1
ATOM 793 O O . VAL A 1 104 ? -5.434 2.084 6.805 1 97.75 104 VAL A O 1
ATOM 796 N N . VAL A 1 105 ? -3.332 1.245 7.211 1 97.31 105 VAL A N 1
ATOM 797 C CA . VAL A 1 105 ? -2.814 2.506 7.73 1 97.31 105 VAL A CA 1
ATOM 798 C C . VAL A 1 105 ? -1.581 2.926 6.938 1 97.31 105 VAL A C 1
ATOM 800 O O . VAL A 1 105 ? -0.607 2.174 6.848 1 97.31 105 VAL A O 1
ATOM 803 N N . TRP A 1 106 ? -1.642 4.109 6.344 1 98.19 106 TRP A N 1
ATOM 804 C CA . TRP A 1 106 ? -0.542 4.699 5.586 1 98.19 106 TRP A CA 1
ATOM 805 C C . TRP A 1 106 ? -0.079 6.004 6.223 1 98.19 106 TRP A C 1
ATOM 807 O O . TRP A 1 106 ? -0.875 6.926 6.41 1 98.19 106 TRP A O 1
ATOM 817 N N . HIS A 1 107 ? 1.199 6.086 6.512 1 97.31 107 HIS A N 1
ATOM 818 C CA . HIS A 1 107 ? 1.734 7.344 7.023 1 97.31 107 HIS A CA 1
ATOM 819 C C . HIS A 1 107 ? 1.903 8.367 5.902 1 97.31 107 HIS A C 1
ATOM 821 O O . HIS A 1 107 ? 2.338 8.023 4.805 1 97.31 107 HIS A O 1
ATOM 827 N N . ILE A 1 108 ? 1.562 9.508 6.227 1 97.19 108 ILE A N 1
ATOM 828 C CA . ILE A 1 108 ? 1.684 10.609 5.281 1 97.19 108 ILE A CA 1
ATOM 829 C C . ILE A 1 108 ? 2.977 11.375 5.547 1 97.19 108 ILE A C 1
ATOM 831 O O . ILE A 1 108 ? 3.234 11.797 6.68 1 97.19 108 ILE A O 1
ATOM 835 N N . PRO A 1 109 ? 3.773 11.602 4.551 1 95.94 109 PRO A N 1
ATOM 836 C CA . PRO A 1 109 ? 5.02 12.344 4.766 1 95.94 109 PRO A CA 1
ATOM 837 C C . PRO A 1 109 ? 4.777 13.758 5.289 1 95.94 109 PRO A C 1
ATOM 839 O O . PRO A 1 109 ? 3.83 14.43 4.863 1 95.94 109 PRO A O 1
ATOM 842 N N . SER A 1 110 ? 5.684 14.234 6.117 1 94.38 110 SER A N 1
ATOM 843 C CA . SER A 1 110 ? 5.539 15.547 6.742 1 94.38 110 SER A CA 1
ATOM 844 C C . SER A 1 110 ? 5.676 16.672 5.715 1 94.38 110 SER A C 1
ATOM 846 O O . SER A 1 110 ? 5.219 17.781 5.949 1 94.38 110 SER A O 1
ATOM 848 N N . SER A 1 111 ? 6.293 16.359 4.609 1 94.81 111 SER A N 1
ATOM 849 C CA . SER A 1 111 ? 6.473 17.375 3.564 1 94.81 111 SER A CA 1
ATOM 850 C C . SER A 1 111 ? 5.133 17.828 2.996 1 94.81 111 SER A C 1
ATOM 852 O O . SER A 1 111 ? 5.055 18.844 2.305 1 94.81 111 SER A O 1
ATOM 854 N N . TYR A 1 112 ? 4.137 17.156 3.301 1 97.25 112 TYR A N 1
ATOM 855 C CA . TYR A 1 112 ? 2.82 17.516 2.787 1 97.25 112 TYR A CA 1
ATOM 856 C C . TYR A 1 112 ? 2.01 18.266 3.838 1 97.25 112 TYR A C 1
ATOM 858 O O . TYR A 1 112 ? 0.879 18.672 3.578 1 97.25 112 TYR A O 1
ATOM 866 N N . HIS A 1 113 ? 2.541 18.375 5 1 96.94 113 HIS A N 1
ATOM 867 C CA . HIS A 1 113 ? 1.848 19.156 6.023 1 96.94 113 HIS A CA 1
ATOM 868 C C . HIS A 1 113 ? 1.804 20.625 5.652 1 96.94 113 HIS A C 1
ATOM 870 O O . HIS A 1 113 ? 2.734 21.141 5.031 1 96.94 113 HIS A O 1
ATOM 876 N N . HIS A 1 114 ? 0.717 21.281 6.035 1 96.5 114 HIS A N 1
ATOM 877 C CA . HIS A 1 114 ? 0.555 22.703 5.762 1 96.5 114 HIS A CA 1
ATOM 878 C C . HIS A 1 114 ? 0.182 23.469 7.027 1 96.5 114 HIS A C 1
ATOM 880 O O . HIS A 1 114 ? -0.161 22.859 8.047 1 96.5 114 HIS A O 1
ATOM 886 N N . ASP A 1 115 ? 0.213 24.781 6.973 1 94.12 115 ASP A N 1
ATOM 887 C CA . ASP A 1 115 ? -0.04 25.641 8.125 1 94.12 115 ASP A CA 1
ATOM 888 C C . ASP A 1 115 ? -1.428 26.281 8.047 1 94.12 115 ASP A C 1
ATOM 890 O O . ASP A 1 115 ? -1.639 27.391 8.531 1 94.12 115 ASP A O 1
ATOM 894 N N . GLY A 1 116 ? -2.328 25.531 7.43 1 92 116 GLY A N 1
ATOM 895 C CA . GLY A 1 116 ? -3.684 26.047 7.324 1 92 116 GLY A CA 1
ATOM 896 C C . GLY A 1 116 ? -4.129 26.281 5.895 1 92 116 GLY A C 1
ATOM 897 O O . GLY A 1 116 ? -5.324 26.406 5.621 1 92 116 GLY A O 1
ATOM 898 N N . ILE A 1 117 ? -3.176 26.422 5.074 1 93.44 117 ILE A N 1
ATOM 899 C CA . ILE A 1 117 ? -3.475 26.578 3.654 1 93.44 117 ILE A CA 1
ATOM 900 C C . ILE A 1 117 ? -2.922 25.375 2.879 1 93.44 117 ILE A C 1
ATOM 902 O O . ILE A 1 117 ? -1.715 25.125 2.9 1 93.44 117 ILE A O 1
ATOM 906 N N . VAL A 1 118 ? -3.777 24.734 2.172 1 94.69 118 VAL A N 1
ATOM 907 C CA . VAL A 1 118 ? -3.357 23.578 1.399 1 94.69 118 VAL A CA 1
ATOM 908 C C . VAL A 1 118 ? -2.479 24.016 0.232 1 94.69 118 VAL A C 1
ATOM 910 O O . VAL A 1 118 ? -2.934 24.75 -0.654 1 94.69 118 VAL A O 1
ATOM 913 N N . LYS A 1 119 ? -1.228 23.562 0.278 1 91.69 119 LYS A N 1
ATOM 914 C CA . LYS A 1 119 ? -0.323 23.891 -0.822 1 91.69 119 LYS A CA 1
ATOM 915 C C . LYS A 1 119 ? -0.231 22.734 -1.812 1 91.69 119 LYS A C 1
ATOM 917 O O . LYS A 1 119 ? -0.028 22.938 -3.01 1 91.69 119 LYS A O 1
ATOM 922 N N . ARG A 1 120 ? -0.294 21.578 -1.307 1 95.25 120 ARG A N 1
ATOM 923 C CA . ARG A 1 120 ? -0.191 20.359 -2.115 1 95.25 120 ARG A CA 1
ATOM 924 C C . ARG A 1 120 ? -0.974 19.219 -1.484 1 95.25 120 ARG A C 1
ATOM 926 O O . ARG A 1 120 ? -1.017 19.094 -0.26 1 95.25 120 ARG A O 1
ATOM 933 N N . TYR A 1 121 ? -1.578 18.453 -2.418 1 97.75 121 TYR A N 1
ATOM 934 C CA . TYR A 1 121 ? -2.223 17.234 -1.964 1 97.75 121 TYR A CA 1
ATOM 935 C C . TYR A 1 121 ? -1.248 16.062 -1.991 1 97.75 121 TYR A C 1
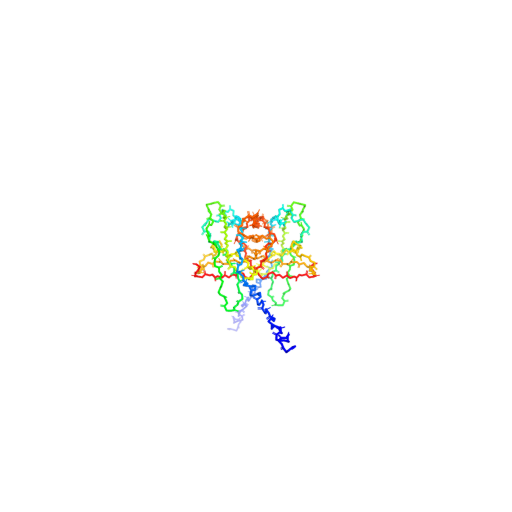ATOM 937 O O . TYR A 1 121 ? -0.456 15.93 -2.926 1 97.75 121 TYR A O 1
ATOM 945 N N . PHE A 1 122 ? -1.215 15.352 -0.902 1 98.56 122 PHE A N 1
ATOM 946 C CA . PHE A 1 122 ? -0.588 14.039 -0.981 1 98.56 122 PHE A CA 1
ATOM 947 C C . PHE A 1 122 ? -1.461 13.07 -1.77 1 98.56 122 PHE A C 1
ATOM 949 O O . PHE A 1 122 ? -2.553 12.703 -1.326 1 98.56 122 PHE A O 1
ATOM 956 N N . ASP A 1 123 ? -1.021 12.648 -2.912 1 98.81 123 ASP A N 1
ATOM 957 C CA . ASP A 1 123 ? -1.767 11.734 -3.777 1 98.81 123 ASP A CA 1
ATOM 958 C C . ASP A 1 123 ? -1.252 10.305 -3.643 1 98.81 123 ASP A C 1
ATOM 960 O O . ASP A 1 123 ? -0.108 10.016 -4 1 98.81 123 ASP A O 1
ATOM 964 N N . VAL A 1 124 ? -2.152 9.438 -3.213 1 98.69 124 VAL A N 1
ATOM 965 C CA . VAL A 1 124 ? -1.698 8.07 -2.955 1 98.69 124 VAL A CA 1
ATOM 966 C C . VAL A 1 124 ? -1.684 7.277 -4.262 1 98.69 124 VAL A C 1
ATOM 968 O O . VAL A 1 124 ? -1.106 6.191 -4.324 1 98.69 124 VAL A O 1
ATOM 971 N N . GLY A 1 125 ? -2.23 7.801 -5.293 1 98.69 125 GLY A N 1
ATOM 972 C CA . GLY A 1 125 ? -2.352 7.082 -6.551 1 98.69 125 GLY A CA 1
ATOM 973 C C . GLY A 1 125 ? -3.65 6.309 -6.672 1 98.69 125 GLY A C 1
ATOM 974 O O . GLY A 1 125 ? -4.684 6.73 -6.145 1 98.69 125 GLY A O 1
ATOM 975 N N . THR A 1 126 ? -3.648 5.324 -7.512 1 98.88 126 THR A N 1
ATOM 976 C CA . THR A 1 126 ? -4.719 4.348 -7.66 1 98.88 126 THR A CA 1
ATOM 977 C C . THR A 1 126 ? -4.293 2.988 -7.109 1 98.88 126 THR A C 1
ATOM 979 O O . THR A 1 126 ? -3.492 2.285 -7.73 1 98.88 126 THR A O 1
ATOM 982 N N . VAL A 1 127 ? -4.844 2.652 -6.039 1 98.88 127 VAL A N 1
ATOM 983 C CA . VAL A 1 127 ? -4.348 1.477 -5.328 1 98.88 127 VAL A CA 1
ATOM 984 C C . VAL A 1 127 ? -5.398 0.372 -5.359 1 98.88 127 VAL A C 1
ATOM 986 O O . VAL A 1 127 ? -6.566 0.608 -5.031 1 98.88 127 VAL A O 1
ATOM 989 N N . ASN A 1 128 ? -4.969 -0.803 -5.777 1 98.88 128 ASN A N 1
ATOM 990 C CA . ASN A 1 128 ? -5.828 -1.98 -5.711 1 98.88 128 ASN A CA 1
ATOM 991 C C . ASN A 1 128 ? -5.879 -2.559 -4.301 1 98.88 128 ASN A C 1
ATOM 993 O O . ASN A 1 128 ? -4.895 -3.123 -3.82 1 98.88 128 ASN A O 1
ATOM 997 N N . MET A 1 129 ? -7.066 -2.557 -3.742 1 98.75 129 MET A N 1
ATOM 998 C CA . MET A 1 129 ? -7.203 -2.891 -2.328 1 98.75 129 MET A CA 1
ATOM 999 C C . MET A 1 129 ? -7.367 -4.395 -2.137 1 98.75 129 MET A C 1
ATOM 1001 O O . MET A 1 129 ? -7.555 -4.867 -1.015 1 98.75 129 MET A O 1
ATOM 1005 N N . GLU A 1 130 ? -7.207 -5.137 -3.264 1 98.25 130 GLU A N 1
ATOM 1006 C CA . GLU A 1 130 ? -7.074 -6.578 -3.088 1 98.25 130 GLU A CA 1
ATOM 1007 C C . GLU A 1 130 ? -5.738 -6.934 -2.443 1 98.25 130 GLU A C 1
ATOM 1009 O O . GLU A 1 130 ? -5.562 -8.039 -1.93 1 98.25 130 GLU A O 1
ATOM 1014 N N . ILE A 1 131 ? -4.836 -5.996 -2.549 1 97.75 131 ILE A N 1
ATOM 1015 C CA . ILE A 1 131 ? -3.559 -6.18 -1.868 1 97.75 131 ILE A CA 1
ATOM 1016 C C . ILE A 1 131 ? -3.799 -6.449 -0.384 1 97.75 131 ILE A C 1
ATOM 1018 O O . ILE A 1 131 ? -4.609 -5.77 0.252 1 97.75 131 ILE A O 1
ATOM 1022 N N . VAL A 1 132 ? -3.131 -7.434 0.067 1 95.56 132 VAL A N 1
ATOM 1023 C CA . VAL A 1 132 ? -3.068 -7.598 1.515 1 95.56 132 VAL A CA 1
ATOM 1024 C C . VAL A 1 132 ? -1.74 -7.059 2.039 1 95.56 132 VAL A C 1
ATOM 1026 O O . VAL A 1 132 ? -0.685 -7.652 1.807 1 95.56 132 VAL A O 1
ATOM 1029 N N . PHE A 1 133 ? -1.87 -6.008 2.732 1 96 133 PHE A N 1
ATOM 1030 C CA . PHE A 1 133 ? -0.678 -5.309 3.197 1 96 133 PHE A CA 1
ATOM 1031 C C . PHE A 1 133 ? -0.147 -5.941 4.48 1 96 133 PHE A C 1
ATOM 1033 O O . PHE A 1 133 ? -0.923 -6.324 5.355 1 96 133 PHE A O 1
ATOM 1040 N N . ARG A 1 134 ? 1.127 -6.016 4.547 1 92.56 134 ARG A N 1
ATOM 1041 C CA . ARG A 1 134 ? 1.71 -6.43 5.82 1 92.56 134 ARG A CA 1
ATOM 1042 C C . ARG A 1 134 ? 1.365 -5.438 6.926 1 92.56 134 ARG A C 1
ATOM 1044 O O . ARG A 1 134 ? 1.533 -4.23 6.762 1 92.56 134 ARG A O 1
ATOM 1051 N N . GLY A 1 135 ? 0.873 -5.961 8.055 1 91 135 GLY A N 1
ATOM 1052 C CA . GLY A 1 135 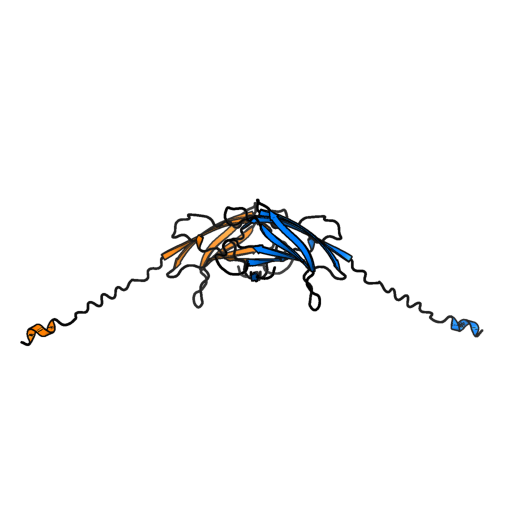? 0.523 -5.098 9.172 1 91 135 GLY A CA 1
ATOM 1053 C C . GLY A 1 135 ? -0.92 -4.629 9.133 1 91 135 GLY A C 1
ATOM 1054 O O . GLY A 1 135 ? -1.361 -3.891 10.016 1 91 135 GLY A O 1
ATOM 1055 N N . GLU A 1 136 ? -1.631 -5.008 8.094 1 94.5 136 GLU A N 1
ATOM 1056 C CA . GLU A 1 136 ? -3.051 -4.672 8.039 1 94.5 136 GLU A CA 1
ATOM 1057 C C . GLU A 1 136 ? -3.809 -5.285 9.211 1 94.5 136 GLU A C 1
ATOM 1059 O O . GLU A 1 136 ? -3.434 -6.344 9.719 1 94.5 136 GLU A O 1
ATOM 1064 N N . GLU A 1 137 ? -4.91 -4.566 9.609 1 94.62 137 GLU A N 1
ATOM 1065 C CA . GLU A 1 137 ? -5.746 -5.008 10.719 1 94.62 137 GLU A CA 1
ATOM 1066 C C . GLU A 1 137 ? -7.219 -5.047 10.328 1 94.62 137 GLU A C 1
ATOM 1068 O O . GLU A 1 137 ? -7.582 -4.633 9.219 1 94.62 137 GLU A O 1
ATOM 1073 N N . ARG A 1 138 ? -7.965 -5.652 11.227 1 95.06 138 ARG A N 1
ATOM 1074 C CA . ARG A 1 138 ? -9.422 -5.574 11.125 1 95.06 138 ARG A CA 1
ATOM 1075 C C . ARG A 1 138 ? -9.992 -4.617 12.164 1 95.06 138 ARG A C 1
ATOM 1077 O O . ARG A 1 138 ? -9.492 -4.543 13.289 1 95.06 138 ARG A O 1
ATOM 1084 N N . ASP A 1 139 ? -11 -3.936 11.727 1 95 139 ASP A N 1
ATOM 1085 C CA . ASP A 1 139 ? -11.602 -2.945 12.609 1 95 139 ASP A CA 1
ATOM 1086 C C . ASP A 1 139 ? -13.125 -3.053 12.602 1 95 139 ASP A C 1
ATOM 1088 O O . ASP A 1 139 ? -13.75 -2.965 11.539 1 95 139 ASP A O 1
ATOM 1092 N N . CYS A 1 140 ? -13.703 -3.209 13.82 1 93.62 140 CYS A N 1
ATOM 1093 C CA . CYS A 1 140 ? -15.148 -3.367 13.938 1 93.62 140 CYS A CA 1
ATOM 1094 C C . CYS A 1 140 ? -15.797 -2.078 14.43 1 93.62 140 CYS A C 1
ATOM 1096 O O . CYS A 1 140 ? -17.016 -2.025 14.625 1 93.62 140 CYS A O 1
ATOM 1098 N N . ARG A 1 141 ? -15.125 -1.001 14.758 1 80.56 141 ARG A N 1
ATOM 1099 C CA . ARG A 1 141 ? -15.641 0.15 15.484 1 80.56 141 ARG A CA 1
ATOM 1100 C C . ARG A 1 141 ? -15.492 1.43 14.672 1 80.56 141 ARG A C 1
ATOM 1102 O O . ARG A 1 141 ? -15.789 2.521 15.156 1 80.56 141 ARG A O 1
ATOM 1109 N N . HIS A 1 142 ? -15.102 1.392 13.516 1 76.75 142 HIS A N 1
ATOM 1110 C CA . HIS A 1 142 ? -14.742 2.65 12.875 1 76.75 142 HIS A CA 1
ATOM 1111 C C . HIS A 1 142 ? -15.969 3.516 12.633 1 76.75 142 HIS A C 1
ATOM 1113 O O . HIS A 1 142 ? -17.094 3.006 12.594 1 76.75 142 HIS A O 1
ATOM 1119 N N . MET B 1 1 ? -8.328 -81.125 2.08 1 36.75 1 MET B N 1
ATOM 1120 C CA . MET B 1 1 ? -8.945 -79.875 2.461 1 36.75 1 MET B CA 1
ATOM 1121 C C . MET B 1 1 ? -7.906 -78.75 2.545 1 36.75 1 MET B C 1
ATOM 1123 O O . MET B 1 1 ? -8.227 -77.625 2.928 1 36.75 1 MET B O 1
ATOM 1127 N N . THR B 1 2 ? -6.523 -79.125 2.424 1 50.5 2 THR B N 1
ATOM 1128 C CA . THR B 1 2 ? -5.438 -78.188 2.797 1 50.5 2 THR B CA 1
ATOM 1129 C C . THR B 1 2 ? -5.219 -77.125 1.72 1 50.5 2 THR B C 1
ATOM 1131 O O . THR B 1 2 ? -4.559 -76.125 1.962 1 50.5 2 THR B O 1
ATOM 1134 N N . ILE B 1 3 ? -5.363 -77.5 0.445 1 55.69 3 ILE B N 1
ATOM 1135 C CA . ILE B 1 3 ? -4.82 -76.625 -0.603 1 55.69 3 ILE B CA 1
ATOM 1136 C C . ILE B 1 3 ? -5.629 -75.312 -0.687 1 55.69 3 ILE B C 1
ATOM 1138 O O . ILE B 1 3 ? -5.176 -74.312 -1.271 1 55.69 3 ILE B O 1
ATOM 1142 N N . ARG B 1 4 ? -6.965 -75.375 -0.396 1 53.84 4 ARG B N 1
ATOM 1143 C CA . ARG B 1 4 ? -7.801 -74.25 -0.748 1 53.84 4 ARG B CA 1
ATOM 1144 C C . ARG B 1 4 ? -7.445 -73 0.093 1 53.84 4 ARG B C 1
ATOM 1146 O O . ARG B 1 4 ? -8.07 -71.938 -0.038 1 53.84 4 ARG B O 1
ATOM 1153 N N . LEU B 1 5 ? -6.734 -73.312 1.261 1 48.94 5 LEU B N 1
ATOM 1154 C CA . LEU B 1 5 ? -6.676 -72.188 2.182 1 48.94 5 LEU B CA 1
ATOM 1155 C C . LEU B 1 5 ? -5.703 -71.125 1.677 1 48.94 5 LEU B C 1
ATOM 1157 O O . LEU B 1 5 ? -5.734 -70 2.133 1 48.94 5 LEU B O 1
ATOM 1161 N N . LEU B 1 6 ? -4.773 -71.562 0.888 1 45.59 6 LEU B N 1
ATOM 1162 C CA . LEU B 1 6 ? -3.756 -70.562 0.642 1 45.59 6 LEU B CA 1
ATOM 1163 C C . LEU B 1 6 ? -4.297 -69.438 -0.257 1 45.59 6 LEU B C 1
ATOM 1165 O O . LEU B 1 6 ? -3.527 -68.75 -0.919 1 45.59 6 LEU B O 1
ATOM 1169 N N . PHE B 1 7 ? -5.609 -69.625 -0.651 1 47.31 7 PHE B N 1
ATOM 1170 C CA . PHE B 1 7 ? -6.008 -68.438 -1.426 1 47.31 7 PHE B CA 1
ATOM 1171 C C . PHE B 1 7 ? -5.879 -67.188 -0.593 1 47.31 7 PHE B C 1
ATOM 1173 O O . PHE B 1 7 ? -6.879 -66.625 -0.122 1 47.31 7 PHE B O 1
ATOM 1180 N N . LEU B 1 8 ? -5.172 -67.25 0.565 1 42.09 8 LEU B N 1
ATOM 1181 C CA . LEU B 1 8 ? -5.188 -66 1.323 1 42.09 8 LEU B CA 1
ATOM 1182 C C . LEU B 1 8 ? -5.031 -64.812 0.396 1 42.09 8 LEU B C 1
ATOM 1184 O O . LEU B 1 8 ? -4.523 -64.938 -0.719 1 42.09 8 LEU B O 1
ATOM 1188 N N . ILE B 1 9 ? -5.207 -63.562 1.082 1 44.28 9 ILE B N 1
ATOM 1189 C CA . ILE B 1 9 ? -5.402 -62.125 1.018 1 44.28 9 ILE B CA 1
ATOM 11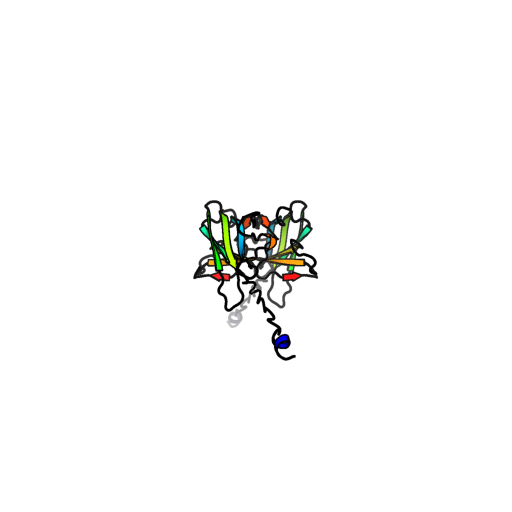90 C C . ILE B 1 9 ? -4.215 -61.469 0.314 1 44.28 9 ILE B C 1
ATOM 1192 O O . ILE B 1 9 ? -3.131 -61.344 0.893 1 44.28 9 ILE B O 1
ATOM 1196 N N . CYS B 1 10 ? -3.711 -62.062 -0.761 1 45.16 10 CYS B N 1
ATOM 1197 C CA . CYS B 1 10 ? -2.961 -61 -1.45 1 45.16 10 CYS B CA 1
ATOM 1198 C C . CYS B 1 10 ? -3.734 -59.688 -1.458 1 45.16 10 CYS B C 1
ATOM 1200 O O . CYS B 1 10 ? -4.656 -59.531 -2.256 1 45.16 10 CYS B O 1
ATOM 1202 N N . LEU B 1 11 ? -4.207 -59.281 -0.267 1 45.28 11 LEU B N 1
ATOM 1203 C CA . LEU B 1 11 ? -4.441 -57.844 -0.183 1 45.28 11 LEU B CA 1
ATOM 1204 C C . LEU B 1 11 ? -3.416 -57.094 -1.012 1 45.28 11 LEU B C 1
ATOM 1206 O O . LEU B 1 11 ? -2.23 -57.062 -0.67 1 45.28 11 LEU B O 1
ATOM 1210 N N . CYS B 1 12 ? -3.424 -57.219 -2.301 1 46.53 12 CYS B N 1
ATOM 1211 C CA . CYS B 1 12 ? -2.859 -56.188 -3.156 1 46.53 12 CYS B CA 1
ATOM 1212 C C . CYS B 1 12 ? -2.963 -54.812 -2.49 1 46.53 12 CYS B C 1
ATOM 1214 O O . CYS B 1 12 ? -4.051 -54.25 -2.41 1 46.53 12 CYS B O 1
ATOM 1216 N N . CYS B 1 13 ? -2.367 -54.625 -1.326 1 46.69 13 CYS B N 1
ATOM 1217 C CA . CYS B 1 13 ? -2.053 -53.25 -0.966 1 46.69 13 CYS B CA 1
ATOM 1218 C C . CYS B 1 13 ? -1.634 -52.438 -2.193 1 46.69 13 CYS B C 1
ATOM 1220 O O . CYS B 1 13 ? -0.467 -52.469 -2.586 1 46.69 13 CYS B O 1
ATOM 1222 N N . SER B 1 14 ? -2.369 -52.5 -3.232 1 49.28 14 SER B N 1
ATOM 1223 C CA . SER B 1 14 ? -2.184 -51.375 -4.133 1 49.28 14 SER B CA 1
ATOM 1224 C C . SER B 1 14 ? -1.903 -50.094 -3.354 1 49.28 14 SER B C 1
ATOM 1226 O O . SER B 1 14 ? -2.816 -49.5 -2.775 1 49.28 14 SER B O 1
ATOM 1228 N N . LEU B 1 15 ? -0.863 -50.125 -2.557 1 49.5 15 LEU B N 1
ATOM 1229 C CA . LEU B 1 15 ? -0.368 -48.781 -2.217 1 49.5 15 LEU B CA 1
ATOM 1230 C C . LEU B 1 15 ? -0.507 -47.844 -3.402 1 49.5 15 LEU B C 1
ATOM 1232 O O . LEU B 1 15 ? 0.234 -47.969 -4.383 1 49.5 15 LEU B O 1
ATOM 1236 N N . SER B 1 16 ? -1.688 -47.562 -3.762 1 51.62 16 SER B N 1
ATOM 1237 C CA . SER B 1 16 ? -1.771 -46.344 -4.535 1 51.62 16 SER B CA 1
ATOM 1238 C C . SER B 1 16 ? -0.808 -45.281 -4.004 1 51.62 16 SER B C 1
ATOM 1240 O O . SER B 1 16 ? -1.081 -44.625 -2.988 1 51.62 16 SER B O 1
ATOM 1242 N N . LEU B 1 17 ? 0.459 -45.594 -4 1 51 17 LEU B N 1
ATOM 1243 C CA . LEU B 1 17 ? 1.342 -44.438 -3.898 1 51 17 LEU B CA 1
ATOM 1244 C C . LEU B 1 17 ? 0.833 -43.281 -4.762 1 51 17 LEU B C 1
ATOM 1246 O O . LEU B 1 17 ? 1.043 -43.281 -5.977 1 51 17 LEU B O 1
ATOM 1250 N N . THR B 1 18 ? -0.353 -42.906 -4.539 1 53.06 18 THR B N 1
ATOM 1251 C CA . THR B 1 18 ? -0.602 -41.625 -5.164 1 53.06 18 THR B CA 1
ATOM 1252 C C . THR B 1 18 ? 0.605 -40.688 -5.008 1 53.06 18 THR B C 1
ATOM 1254 O O . THR B 1 18 ? 0.972 -40.344 -3.887 1 53.06 18 THR B O 1
ATOM 1257 N N . ALA B 1 19 ? 1.66 -41.031 -5.688 1 56.44 19 ALA B N 1
ATOM 1258 C CA . ALA B 1 19 ? 2.762 -40.062 -5.801 1 56.44 19 ALA B CA 1
ATOM 1259 C C . ALA B 1 19 ? 2.248 -38.656 -5.793 1 56.44 19 ALA B C 1
ATOM 1261 O O . ALA B 1 19 ? 1.426 -38.25 -6.629 1 56.44 19 ALA B O 1
ATOM 1262 N N . ASN B 1 20 ? 2.137 -38.094 -4.641 1 67.06 20 ASN B N 1
ATOM 1263 C CA . ASN B 1 20 ? 1.864 -36.656 -4.504 1 67.06 20 ASN B CA 1
ATOM 1264 C C . ASN B 1 20 ? 2.779 -35.812 -5.398 1 67.06 20 ASN B C 1
ATOM 1266 O O . ASN B 1 20 ? 3.961 -35.656 -5.094 1 67.06 20 ASN B O 1
ATOM 1270 N N . ILE B 1 21 ? 2.545 -35.75 -6.754 1 82.25 21 ILE B N 1
ATOM 1271 C CA . ILE B 1 21 ? 3.332 -35.031 -7.75 1 82.25 21 ILE B CA 1
ATOM 1272 C C . ILE B 1 21 ? 3.148 -33.531 -7.562 1 82.25 21 ILE B C 1
ATOM 1274 O O . ILE B 1 21 ? 2.02 -33.031 -7.516 1 82.25 21 ILE B O 1
ATOM 1278 N N . PRO B 1 22 ? 4.242 -32.875 -7.32 1 88.38 22 PRO B N 1
ATOM 1279 C CA . PRO B 1 22 ? 4.16 -31.406 -7.281 1 88.38 22 PRO B CA 1
ATOM 1280 C C . PRO B 1 22 ? 3.473 -30.812 -8.516 1 88.38 22 PRO B C 1
ATOM 1282 O O . PRO B 1 22 ? 3.633 -31.344 -9.617 1 88.38 22 PRO B O 1
ATOM 1285 N N . ARG B 1 23 ? 2.582 -29.875 -8.273 1 92.19 23 ARG B N 1
ATOM 1286 C CA . ARG B 1 23 ? 1.869 -29.203 -9.359 1 92.19 23 ARG B CA 1
ATOM 1287 C C . ARG B 1 23 ? 2.482 -27.844 -9.664 1 92.19 23 ARG B C 1
ATOM 1289 O O . ARG B 1 23 ? 2.977 -27.172 -8.758 1 92.19 23 ARG B O 1
ATOM 1296 N N . LEU B 1 24 ? 2.4 -27.5 -10.984 1 95.62 24 LEU B N 1
ATOM 1297 C CA . LEU B 1 24 ? 2.869 -26.172 -11.406 1 95.62 24 LEU B CA 1
ATOM 1298 C C . LEU B 1 24 ? 1.9 -25.094 -10.961 1 95.62 24 LEU B C 1
ATOM 1300 O O . LEU B 1 24 ? 0.694 -25.188 -11.195 1 95.62 24 LEU B O 1
ATOM 1304 N N . GLN B 1 25 ? 2.406 -24.141 -10.211 1 96.19 25 GLN B N 1
ATOM 1305 C CA . GLN B 1 25 ? 1.64 -22.984 -9.742 1 96.19 25 GLN B CA 1
ATOM 1306 C C . GLN B 1 25 ? 2.42 -21.688 -9.93 1 96.19 25 GLN B C 1
ATOM 1308 O O . GLN B 1 25 ? 3.641 -21.656 -9.766 1 96.19 25 GLN B O 1
ATOM 1313 N N . GLY B 1 26 ? 1.75 -20.625 -10.383 1 97.38 26 GLY B N 1
ATOM 1314 C CA . GLY B 1 26 ? 2.412 -19.344 -10.609 1 97.38 26 GLY B CA 1
ATOM 1315 C C . GLY B 1 26 ? 1.494 -18.156 -10.414 1 97.38 26 GLY B C 1
ATOM 1316 O O . GLY B 1 26 ? 0.344 -18.312 -10 1 97.38 26 GLY B O 1
ATOM 1317 N N . VAL B 1 27 ? 2.074 -17.047 -10.594 1 98.25 27 VAL B N 1
ATOM 1318 C CA . VAL B 1 27 ? 1.33 -15.789 -10.5 1 98.25 27 VAL B CA 1
ATOM 1319 C C . VAL B 1 27 ? 1.961 -14.742 -11.414 1 98.25 27 VAL B C 1
ATOM 1321 O O . VAL B 1 27 ? 3.166 -14.781 -11.672 1 98.25 27 VAL B O 1
ATOM 1324 N N . ALA B 1 28 ? 1.152 -13.875 -11.93 1 98.62 28 ALA B N 1
ATOM 1325 C CA . ALA B 1 28 ? 1.593 -12.734 -12.719 1 98.62 28 ALA B CA 1
ATOM 1326 C C . ALA B 1 28 ? 1.117 -11.422 -12.109 1 98.62 28 ALA B C 1
ATOM 1328 O O . ALA B 1 28 ? -0.043 -11.297 -11.711 1 98.62 28 ALA B O 1
ATOM 1329 N N . VAL B 1 29 ? 2.02 -10.516 -12.008 1 98.75 29 VAL B N 1
ATOM 1330 C CA . VAL B 1 29 ? 1.722 -9.242 -11.352 1 98.75 29 VAL B CA 1
ATOM 1331 C C . VAL B 1 29 ? 2.221 -8.086 -12.211 1 98.75 29 VAL B C 1
ATOM 1333 O O . VAL B 1 29 ? 3.221 -8.219 -12.922 1 98.75 29 VAL B O 1
ATOM 1336 N N . ARG B 1 30 ? 1.554 -6.977 -12.117 1 98.81 30 ARG B N 1
ATOM 1337 C CA . ARG B 1 30 ? 2.006 -5.754 -12.766 1 98.81 30 ARG B CA 1
ATOM 1338 C C . ARG B 1 30 ? 1.567 -4.52 -11.984 1 98.81 30 ARG B C 1
ATOM 1340 O O . ARG B 1 30 ? 0.757 -4.621 -11.055 1 98.81 30 ARG B O 1
ATOM 1347 N N . GLY B 1 31 ? 2.117 -3.43 -12.312 1 98.81 31 GLY B N 1
ATOM 1348 C CA . GLY B 1 31 ? 1.762 -2.16 -11.695 1 98.81 31 GLY B CA 1
ATOM 1349 C C . GLY B 1 31 ? 2.695 -1.028 -12.086 1 98.81 31 GLY B C 1
ATOM 1350 O O . GLY B 1 31 ? 3.555 -1.194 -12.953 1 98.81 31 GLY B O 1
ATOM 1351 N N . ARG B 1 32 ? 2.398 0.115 -11.477 1 98.94 32 ARG B N 1
ATOM 1352 C CA . ARG B 1 32 ? 3.219 1.311 -11.641 1 98.94 32 ARG B CA 1
ATOM 1353 C C . ARG B 1 32 ? 3.533 1.948 -10.289 1 98.94 32 ARG B C 1
ATOM 1355 O O . ARG B 1 32 ? 2.652 2.074 -9.438 1 98.94 32 ARG B O 1
ATOM 1362 N N . LEU B 1 33 ? 4.738 2.246 -10.172 1 98.94 33 LEU B N 1
ATOM 1363 C CA . LEU B 1 33 ? 5.172 2.93 -8.961 1 98.94 33 LEU B CA 1
ATOM 1364 C C . LEU B 1 33 ? 5.59 4.363 -9.258 1 98.94 33 LEU B C 1
ATOM 1366 O O . LEU B 1 33 ? 6.23 4.625 -10.281 1 98.94 33 LEU B O 1
ATOM 1370 N N . VAL B 1 34 ? 5.199 5.254 -8.383 1 98.88 34 VAL B N 1
ATOM 1371 C CA . VAL B 1 34 ? 5.609 6.648 -8.5 1 98.88 34 VAL B CA 1
ATOM 1372 C C . VAL B 1 34 ? 6.211 7.121 -7.176 1 98.88 34 VAL B C 1
ATOM 1374 O O . VAL B 1 34 ? 5.996 6.5 -6.133 1 98.88 34 VAL B O 1
ATOM 1377 N N . CYS B 1 35 ? 6.957 8.164 -7.246 1 98.62 35 CYS B N 1
ATOM 1378 C CA . CYS B 1 35 ? 7.492 8.891 -6.102 1 98.62 35 CYS B CA 1
ATOM 1379 C C . CYS B 1 35 ? 7.141 10.367 -6.18 1 98.62 35 CYS B C 1
ATOM 1381 O O . CYS B 1 35 ? 7.852 11.148 -6.816 1 98.62 35 CYS B O 1
ATOM 1383 N N . GLY B 1 36 ? 6.074 10.656 -5.406 1 97.12 36 GLY B N 1
ATOM 1384 C CA . GLY B 1 36 ? 5.516 11.977 -5.629 1 97.12 36 GLY B CA 1
ATOM 1385 C C . GLY B 1 36 ? 4.914 12.148 -7.008 1 97.12 36 GLY B C 1
ATOM 1386 O O . GLY B 1 36 ? 4.047 11.375 -7.414 1 97.12 36 GLY B O 1
ATOM 1387 N N . ASN B 1 37 ? 5.402 13.117 -7.672 1 95.19 37 ASN B N 1
ATOM 1388 C CA . ASN B 1 37 ? 4.871 13.398 -9 1 95.19 37 ASN B CA 1
ATOM 1389 C C . ASN B 1 37 ? 5.734 12.773 -10.094 1 95.19 37 ASN B C 1
ATOM 1391 O O . ASN B 1 37 ? 5.484 12.969 -11.281 1 95.19 37 ASN B O 1
ATOM 1395 N N . GLU B 1 38 ? 6.656 11.992 -9.68 1 98 38 GLU B N 1
ATOM 1396 C CA . GLU B 1 38 ? 7.574 11.406 -10.656 1 98 38 GLU B CA 1
ATOM 1397 C C . GLU B 1 38 ? 7.441 9.891 -10.703 1 98 38 GLU B C 1
ATOM 1399 O O . GLU B 1 38 ? 7.09 9.258 -9.703 1 98 38 GLU B O 1
ATOM 1404 N N . SER B 1 39 ? 7.766 9.375 -11.914 1 98.81 39 SER B N 1
ATOM 1405 C CA . SER B 1 39 ? 7.859 7.922 -12.008 1 98.81 39 SER B CA 1
ATOM 1406 C C . SER B 1 39 ? 8.992 7.383 -11.141 1 98.81 39 SER B C 1
ATOM 1408 O O . SER B 1 39 ? 10.07 7.98 -11.07 1 98.81 39 SER B O 1
ATOM 1410 N N . LEU B 1 40 ? 8.719 6.324 -10.484 1 98.75 40 LEU B N 1
ATOM 1411 C CA . LEU B 1 40 ? 9.773 5.668 -9.719 1 98.75 40 LEU B CA 1
ATOM 1412 C C . LEU B 1 40 ? 10.477 4.609 -10.555 1 98.75 40 LEU B C 1
ATOM 1414 O O . LEU B 1 40 ? 10.086 3.439 -10.547 1 98.75 40 LEU B O 1
ATOM 1418 N N . ALA B 1 41 ? 11.516 4.965 -11.227 1 98.62 41 ALA B N 1
ATOM 1419 C CA . ALA B 1 41 ? 12.297 4.066 -12.078 1 98.62 41 ALA B CA 1
ATOM 1420 C C . ALA B 1 41 ? 13.375 3.348 -11.273 1 98.62 41 ALA B C 1
ATOM 1422 O O . ALA B 1 41 ? 13.953 3.924 -10.344 1 98.62 41 ALA B O 1
ATOM 1423 N N . GLY B 1 42 ? 13.609 2.08 -11.617 1 98.25 42 GLY B N 1
ATOM 1424 C CA . GLY B 1 42 ? 14.75 1.358 -11.078 1 98.25 42 GLY B CA 1
ATOM 1425 C C . GLY B 1 42 ? 14.469 0.701 -9.742 1 98.25 42 GLY B C 1
ATOM 1426 O O . GLY B 1 42 ? 15.383 0.236 -9.062 1 98.25 42 GLY B O 1
ATOM 1427 N N . ALA B 1 43 ? 13.242 0.73 -9.281 1 98.69 43 ALA B N 1
ATOM 1428 C CA . ALA B 1 43 ? 12.891 -0.039 -8.086 1 98.69 43 ALA B CA 1
ATOM 1429 C C . ALA B 1 43 ? 12.891 -1.536 -8.383 1 98.69 43 ALA B C 1
ATOM 1431 O O . ALA B 1 43 ? 12.344 -1.978 -9.398 1 98.69 43 ALA B O 1
ATOM 1432 N N . LYS B 1 44 ? 13.492 -2.285 -7.492 1 98.75 44 LYS B N 1
ATOM 1433 C CA . LYS B 1 44 ? 13.492 -3.738 -7.637 1 98.75 44 LYS B CA 1
ATOM 1434 C C . LYS B 1 44 ? 12.18 -4.34 -7.145 1 98.75 44 LYS B C 1
ATOM 1436 O O . LYS B 1 44 ? 11.688 -3.969 -6.078 1 98.75 44 LYS B O 1
ATOM 1441 N N . VAL B 1 45 ? 11.609 -5.238 -7.938 1 98.81 45 VAL B N 1
ATOM 1442 C CA . VAL B 1 45 ? 10.383 -5.945 -7.59 1 98.81 45 VAL B CA 1
ATOM 1443 C C . VAL B 1 45 ? 10.609 -7.453 -7.691 1 98.81 45 VAL B C 1
ATOM 1445 O O . VAL B 1 45 ? 11.227 -7.934 -8.641 1 98.81 45 VAL B O 1
ATOM 1448 N N . LYS B 1 46 ? 10.133 -8.188 -6.684 1 98.5 46 LYS B N 1
ATOM 1449 C CA . LYS B 1 46 ? 10.281 -9.641 -6.652 1 98.5 46 LYS B CA 1
ATOM 1450 C C . LYS B 1 46 ? 8.961 -10.312 -6.297 1 98.5 46 LYS B C 1
ATOM 1452 O O . LYS B 1 46 ? 8.219 -9.828 -5.434 1 98.5 46 LYS B O 1
ATOM 1457 N N . ILE B 1 47 ? 8.664 -11.375 -6.98 1 98.44 47 ILE B N 1
ATOM 1458 C CA . ILE B 1 47 ? 7.637 -12.297 -6.512 1 98.44 47 ILE B CA 1
ATOM 1459 C C . ILE B 1 47 ? 8.289 -13.453 -5.758 1 98.44 47 ILE B C 1
ATOM 1461 O O . ILE B 1 47 ? 9.203 -14.102 -6.27 1 98.44 47 ILE B O 1
ATOM 1465 N N . VAL B 1 48 ? 7.832 -13.648 -4.555 1 97.31 48 VAL B N 1
ATOM 1466 C CA . VAL B 1 48 ? 8.383 -14.711 -3.711 1 97.31 48 VAL B CA 1
ATOM 1467 C C . VAL B 1 48 ? 7.254 -15.602 -3.207 1 97.31 48 VAL B C 1
ATOM 1469 O O . VAL B 1 48 ? 6.195 -15.117 -2.805 1 97.31 48 VAL B O 1
ATOM 1472 N N . ASP B 1 49 ? 7.418 -16.891 -3.305 1 96.5 49 ASP B N 1
ATOM 1473 C CA . ASP B 1 49 ? 6.562 -17.859 -2.619 1 96.5 49 ASP B CA 1
ATOM 1474 C C . ASP B 1 49 ? 7.031 -18.094 -1.186 1 96.5 49 ASP B C 1
ATOM 1476 O O . ASP B 1 49 ? 8.156 -18.531 -0.962 1 96.5 49 ASP B O 1
ATOM 1480 N N . ILE B 1 50 ? 6.102 -17.734 -0.316 1 93.88 50 ILE B N 1
ATOM 1481 C CA . ILE B 1 50 ? 6.465 -17.844 1.093 1 93.88 50 ILE B CA 1
ATOM 1482 C C . ILE B 1 50 ? 6.129 -19.234 1.602 1 93.88 50 ILE B C 1
ATOM 1484 O O . ILE B 1 50 ? 5.02 -19.734 1.396 1 93.88 50 ILE B O 1
ATOM 1488 N N . ASP B 1 51 ? 7.055 -19.844 2.289 1 86.25 51 ASP B N 1
ATOM 1489 C CA . ASP B 1 51 ? 6.879 -21.188 2.82 1 86.25 51 ASP B CA 1
ATOM 1490 C C . ASP B 1 51 ? 7.008 -21.203 4.344 1 86.25 51 ASP B C 1
ATOM 1492 O O . ASP B 1 51 ? 7.5 -20.234 4.938 1 86.25 51 ASP B O 1
ATOM 1496 N N . THR B 1 52 ? 6.344 -22.219 4.887 1 74.19 52 THR B N 1
ATOM 1497 C CA . THR B 1 52 ? 6.582 -22.453 6.305 1 74.19 52 THR B CA 1
ATOM 1498 C C . THR B 1 52 ? 7.934 -23.125 6.52 1 74.19 52 THR B C 1
ATOM 1500 O O . THR B 1 52 ? 8.359 -23.969 5.715 1 74.19 52 THR B O 1
ATOM 1503 N N . ARG B 1 53 ? 8.602 -22.703 7.641 1 67.12 53 ARG B N 1
ATOM 1504 C CA . ARG B 1 53 ? 9.867 -23.344 7.961 1 67.12 53 ARG B CA 1
ATOM 1505 C C . ARG B 1 53 ? 9.68 -24.844 8.141 1 67.12 53 ARG B C 1
ATOM 1507 O O . ARG B 1 53 ? 8.648 -25.297 8.633 1 67.12 53 ARG B O 1
ATOM 1514 N N . PRO B 1 54 ? 10.711 -25.672 7.703 1 69.19 54 PRO B N 1
ATOM 1515 C CA . PRO B 1 54 ? 12.102 -25.344 7.391 1 69.19 54 PRO B CA 1
ATOM 1516 C C . PRO B 1 54 ? 12.305 -24.938 5.934 1 69.19 54 PRO B C 1
ATOM 1518 O O . PRO B 1 54 ? 13.422 -24.594 5.531 1 69.19 54 PRO B O 1
ATOM 1521 N N . ASP B 1 55 ? 11.227 -24.984 5.164 1 69.69 55 ASP B N 1
ATOM 1522 C CA . ASP B 1 55 ? 11.391 -24.672 3.75 1 69.69 55 ASP B CA 1
ATOM 1523 C C . ASP B 1 55 ? 11.695 -23.188 3.549 1 69.69 55 ASP B C 1
ATOM 1525 O O . ASP B 1 55 ? 11.172 -22.328 4.273 1 69.69 55 ASP B O 1
ATOM 1529 N N . ILE B 1 56 ? 12.734 -22.969 2.643 1 77 56 ILE B N 1
ATOM 1530 C CA . ILE B 1 56 ? 13.156 -21.609 2.33 1 77 56 ILE B CA 1
ATOM 1531 C C . ILE B 1 56 ? 12.219 -21 1.288 1 77 56 ILE B C 1
ATOM 1533 O O . ILE B 1 56 ? 11.711 -21.719 0.417 1 77 56 ILE B O 1
ATOM 1537 N N . ASP B 1 57 ? 11.984 -19.719 1.35 1 87.75 57 ASP B N 1
ATOM 1538 C CA . ASP B 1 57 ? 11.195 -18.984 0.364 1 87.75 57 ASP B CA 1
ATOM 1539 C C . ASP B 1 57 ? 11.766 -19.172 -1.041 1 87.75 57 ASP B C 1
ATOM 1541 O O . ASP B 1 57 ? 12.977 -19.266 -1.218 1 87.75 57 ASP B O 1
ATOM 1545 N N . ASP B 1 58 ? 10.812 -19.312 -2.018 1 91.5 58 ASP B N 1
ATOM 1546 C CA . ASP B 1 58 ? 11.227 -19.453 -3.41 1 91.5 58 ASP B CA 1
ATOM 1547 C C . ASP B 1 58 ? 11.039 -18.156 -4.176 1 91.5 58 ASP B C 1
ATOM 1549 O O . ASP B 1 58 ? 9.953 -17.562 -4.16 1 91.5 58 ASP B O 1
ATOM 1553 N N . LEU B 1 59 ? 12.125 -17.734 -4.805 1 95.56 59 LEU B N 1
ATOM 1554 C CA . LEU B 1 59 ? 12.023 -16.625 -5.738 1 95.56 59 LEU B CA 1
ATOM 1555 C C . LEU B 1 59 ? 11.383 -17.062 -7.051 1 95.56 59 LEU B C 1
ATOM 1557 O O . LEU B 1 59 ? 11.914 -17.938 -7.738 1 95.56 59 LEU B O 1
ATOM 1561 N N . LEU B 1 60 ? 10.258 -16.422 -7.367 1 96.94 60 LEU B N 1
ATOM 1562 C CA . LEU B 1 60 ? 9.562 -16.812 -8.586 1 96.94 60 LEU B CA 1
ATOM 1563 C C . LEU B 1 60 ? 9.945 -15.891 -9.75 1 96.94 60 LEU B C 1
ATOM 1565 O O . LEU B 1 60 ? 9.906 -16.312 -10.906 1 96.94 60 LEU B O 1
ATOM 1569 N N . GLY B 1 61 ? 10.188 -14.664 -9.5 1 97.06 61 GLY B N 1
ATOM 1570 C CA . GLY B 1 61 ? 10.57 -13.695 -10.508 1 97.06 61 GLY B CA 1
ATOM 1571 C C . GLY B 1 61 ? 11.047 -12.375 -9.922 1 97.06 61 GLY B C 1
ATOM 1572 O O . GLY B 1 61 ? 10.727 -12.047 -8.773 1 97.06 61 GLY B O 1
ATOM 1573 N N . GLU B 1 62 ? 11.883 -11.727 -10.688 1 97.88 62 GLU B N 1
ATOM 1574 C CA . GLU B 1 62 ? 12.367 -10.406 -10.297 1 97.88 62 GLU B CA 1
ATOM 1575 C C . GLU B 1 62 ? 12.508 -9.492 -11.516 1 97.88 62 GLU B C 1
ATOM 1577 O O . GLU B 1 62 ? 12.727 -9.969 -12.633 1 97.88 62 GLU B O 1
ATOM 1582 N N . ASN B 1 63 ? 12.281 -8.305 -11.305 1 98.31 63 ASN B N 1
ATOM 1583 C CA . ASN B 1 63 ? 12.391 -7.258 -12.32 1 98.31 63 ASN B CA 1
ATOM 1584 C C . ASN B 1 63 ? 12.617 -5.887 -11.688 1 98.31 63 ASN B C 1
ATOM 1586 O O . ASN B 1 63 ? 12.75 -5.777 -10.469 1 98.31 63 ASN B O 1
ATOM 1590 N N . TYR B 1 64 ? 12.789 -4.887 -12.57 1 98.75 64 TYR B N 1
ATOM 1591 C CA . TYR B 1 64 ? 12.883 -3.492 -12.148 1 98.75 64 TYR B CA 1
ATOM 1592 C C . TYR B 1 64 ? 11.812 -2.643 -12.836 1 98.75 64 TYR B C 1
ATOM 1594 O O . TYR B 1 64 ? 11.391 -2.945 -13.953 1 98.75 64 TYR B O 1
ATOM 1602 N N . THR B 1 65 ? 11.359 -1.678 -12.102 1 98.88 65 THR B N 1
ATOM 1603 C CA . THR B 1 65 ? 10.477 -0.727 -12.773 1 98.88 65 THR B CA 1
ATOM 1604 C C . THR B 1 65 ? 11.227 -0.008 -13.898 1 98.88 65 THR B C 1
ATOM 1606 O O . THR B 1 65 ? 12.406 0.314 -13.758 1 98.88 65 THR B O 1
ATOM 1609 N N . ASP B 1 66 ? 10.516 0.291 -14.922 1 98.81 66 ASP B N 1
ATOM 1610 C CA . ASP B 1 66 ? 11.117 0.979 -16.062 1 98.81 66 ASP B CA 1
ATOM 1611 C C . ASP B 1 66 ? 11.102 2.492 -15.859 1 98.81 66 ASP B C 1
ATOM 1613 O O . ASP B 1 66 ? 10.82 2.975 -14.758 1 98.81 66 ASP B O 1
ATOM 1617 N N . SER B 1 67 ? 11.406 3.285 -16.906 1 98.69 67 SER B N 1
ATOM 1618 C CA . SER B 1 67 ? 11.547 4.734 -16.812 1 98.69 67 SER B CA 1
ATOM 1619 C C . SER B 1 67 ? 10.211 5.398 -16.469 1 98.69 67 SER B C 1
ATOM 1621 O O . SER B 1 67 ? 10.18 6.523 -15.969 1 98.69 67 SER B O 1
ATOM 1623 N N . ASN B 1 68 ? 9.156 4.707 -16.75 1 98.75 68 ASN B N 1
ATOM 1624 C CA . ASN B 1 68 ? 7.836 5.242 -16.453 1 98.75 68 ASN B CA 1
ATOM 1625 C C . ASN B 1 68 ? 7.285 4.684 -15.141 1 98.75 68 ASN B C 1
ATOM 1627 O O . ASN B 1 68 ? 6.133 4.934 -14.789 1 98.75 68 ASN B O 1
ATOM 1631 N N . GLY B 1 69 ? 8.031 3.873 -14.43 1 98.88 69 GLY B N 1
ATOM 1632 C CA . GLY B 1 69 ? 7.625 3.303 -13.156 1 98.88 69 GLY B CA 1
ATOM 1633 C C . GLY B 1 69 ? 6.848 2.01 -13.305 1 98.88 69 GLY B C 1
ATOM 1634 O O . GLY B 1 69 ? 6.324 1.479 -12.32 1 98.88 69 GLY B O 1
ATOM 1635 N N . ASN B 1 70 ? 6.773 1.525 -14.531 1 98.94 70 ASN B N 1
ATOM 1636 C CA . ASN B 1 70 ? 5.992 0.316 -14.773 1 98.94 70 ASN B CA 1
ATOM 1637 C C . ASN B 1 70 ? 6.809 -0.943 -14.492 1 98.94 70 ASN B C 1
ATOM 1639 O O . ASN B 1 70 ? 8.023 -0.959 -14.688 1 98.94 70 ASN B O 1
ATOM 1643 N N . PHE B 1 71 ? 6.117 -1.973 -14.109 1 98.88 71 PHE B N 1
ATOM 1644 C CA . PHE B 1 71 ? 6.727 -3.293 -14.016 1 98.88 71 PHE B CA 1
ATOM 1645 C C . PHE B 1 71 ? 5.711 -4.383 -14.336 1 98.88 71 PHE B C 1
ATOM 1647 O O . PHE B 1 71 ? 4.504 -4.176 -14.195 1 98.88 71 PHE B O 1
ATOM 1654 N N . GLU B 1 72 ? 6.172 -5.469 -14.75 1 98.56 72 GLU B N 1
ATOM 1655 C CA . GLU B 1 72 ? 5.434 -6.703 -15 1 98.56 72 GLU B CA 1
ATOM 1656 C C . GLU B 1 72 ? 6.301 -7.93 -14.727 1 98.56 72 GLU B C 1
ATOM 1658 O O . GLU B 1 72 ? 7.453 -7.988 -15.156 1 98.56 72 GLU B O 1
ATOM 1663 N N . LEU B 1 73 ? 5.754 -8.852 -13.922 1 97.88 73 LEU B N 1
ATOM 1664 C CA . LEU B 1 73 ? 6.438 -10.086 -13.562 1 97.88 73 LEU B CA 1
ATOM 1665 C C . LEU B 1 73 ? 5.508 -11.289 -13.695 1 97.88 73 LEU B C 1
ATOM 1667 O O . LEU B 1 73 ? 4.305 -11.18 -13.438 1 97.88 73 LEU B O 1
ATOM 1671 N N . ASN B 1 74 ? 6.047 -12.25 -14.07 1 97.62 74 ASN B N 1
ATOM 1672 C CA . ASN B 1 74 ? 5.414 -13.57 -14.078 1 97.62 74 ASN B CA 1
ATOM 1673 C C . ASN B 1 74 ? 6.379 -14.656 -13.625 1 97.62 74 ASN B C 1
ATOM 1675 O O . ASN B 1 74 ? 7.535 -14.688 -14.047 1 97.62 74 ASN B O 1
ATOM 1679 N N . GLY B 1 75 ? 5.906 -15.492 -12.711 1 97.12 75 GLY B N 1
ATOM 1680 C CA . GLY B 1 75 ? 6.742 -16.594 -12.242 1 97.12 75 GLY B CA 1
ATOM 1681 C C . GLY B 1 75 ? 5.941 -17.781 -11.758 1 97.12 75 GLY B C 1
ATOM 1682 O O . GLY B 1 75 ? 4.754 -17.656 -11.461 1 97.12 75 GLY B O 1
ATOM 1683 N N . SER B 1 76 ? 6.621 -18.906 -11.789 1 95.56 76 SER B N 1
ATOM 1684 C CA . SER B 1 76 ? 5.969 -20.141 -11.367 1 95.56 76 SER B CA 1
ATOM 1685 C C . SER B 1 76 ? 6.957 -21.078 -10.68 1 95.56 76 SER B C 1
ATOM 1687 O O . SER B 1 76 ? 8.164 -20.859 -10.719 1 95.56 76 SER B O 1
ATOM 1689 N N . THR B 1 77 ? 6.379 -22 -9.953 1 94 77 THR B N 1
ATOM 1690 C CA . THR B 1 77 ? 7.145 -23.062 -9.305 1 94 77 THR B CA 1
ATOM 1691 C C . THR B 1 77 ? 6.32 -24.344 -9.203 1 94 77 THR B C 1
ATOM 1693 O O . THR B 1 77 ? 5.102 -24.312 -9.375 1 94 77 THR B O 1
ATOM 1696 N N . ARG B 1 78 ? 7.035 -25.422 -9 1 92.5 78 ARG B N 1
ATOM 1697 C CA . ARG B 1 78 ? 6.352 -26.688 -8.719 1 92.5 78 ARG B CA 1
ATOM 1698 C C . ARG B 1 78 ? 6.309 -26.969 -7.219 1 92.5 78 ARG B C 1
ATOM 1700 O O . ARG B 1 78 ? 7.344 -26.969 -6.555 1 92.5 78 ARG B O 1
ATOM 1707 N N . GLU B 1 79 ? 5.133 -27.047 -6.742 1 89 79 GLU B N 1
ATOM 1708 C CA . GLU B 1 79 ? 4.953 -27.281 -5.312 1 89 79 GLU B CA 1
ATOM 1709 C C . GLU B 1 79 ? 3.814 -28.266 -5.055 1 89 79 GLU B C 1
ATOM 1711 O O . GLU B 1 79 ? 2.84 -28.312 -5.809 1 89 79 GLU B O 1
ATOM 1716 N N . LEU B 1 80 ? 3.955 -29.109 -3.91 1 86.88 80 LEU B N 1
ATOM 1717 C CA . LEU B 1 80 ? 2.904 -30.031 -3.508 1 86.88 80 LEU B CA 1
ATOM 1718 C C . LEU B 1 80 ? 1.721 -29.281 -2.9 1 86.88 80 LEU B C 1
ATOM 1720 O O . LEU B 1 80 ? 0.566 -29.609 -3.189 1 86.88 80 LEU B O 1
ATOM 1724 N N . SER B 1 81 ? 2.113 -28.328 -2.127 1 88 81 SER B N 1
ATOM 1725 C CA . SER B 1 81 ? 1.079 -27.531 -1.477 1 88 81 SER B CA 1
ATOM 1726 C C . SER B 1 81 ? 0.762 -26.266 -2.281 1 88 81 SER B C 1
ATOM 1728 O O . SER B 1 81 ? 1.418 -25.984 -3.287 1 88 81 SER B O 1
ATOM 1730 N N . THR B 1 82 ? -0.337 -25.656 -1.886 1 91.62 82 THR B N 1
ATOM 1731 C CA . THR B 1 82 ? -0.688 -24.391 -2.518 1 91.62 82 THR B CA 1
ATOM 1732 C C . THR B 1 82 ? 0.351 -23.312 -2.193 1 91.62 82 THR B C 1
ATOM 1734 O O . THR B 1 82 ? 0.804 -23.203 -1.053 1 91.62 82 THR B O 1
ATOM 1737 N N . ILE B 1 83 ? 0.693 -22.562 -3.236 1 93.75 83 ILE B N 1
ATOM 1738 C CA . ILE B 1 83 ? 1.692 -21.516 -3.02 1 93.75 83 ILE B CA 1
ATOM 1739 C C . ILE B 1 83 ? 1.05 -20.328 -2.312 1 93.75 83 ILE B C 1
ATOM 1741 O O . ILE B 1 83 ? -0.158 -20.109 -2.434 1 93.75 83 ILE B O 1
ATOM 1745 N N . GLU B 1 84 ? 1.83 -19.625 -1.533 1 95 84 GLU B N 1
ATOM 1746 C CA . GLU B 1 84 ? 1.543 -18.312 -0.963 1 95 84 GLU B CA 1
ATOM 1747 C C . GLU B 1 84 ? 2.537 -17.266 -1.459 1 95 84 GLU B C 1
ATOM 1749 O O . GLU B 1 84 ? 3.721 -17.312 -1.121 1 95 84 GLU B O 1
ATOM 1754 N N . THR B 1 85 ? 2.02 -16.297 -2.23 1 97.19 85 THR B N 1
ATOM 1755 C CA . THR B 1 85 ? 2.959 -15.414 -2.918 1 97.19 85 THR B CA 1
ATOM 1756 C C . THR B 1 85 ? 2.854 -13.984 -2.383 1 97.19 85 THR B C 1
ATOM 1758 O O . THR B 1 85 ? 1.766 -13.531 -2.025 1 97.19 85 THR B O 1
ATOM 1761 N N . VAL B 1 86 ? 4 -13.359 -2.408 1 97.81 86 VAL B N 1
ATOM 1762 C CA . VAL B 1 86 ? 4.074 -11.945 -2.043 1 97.81 86 VAL B CA 1
ATOM 1763 C C . VAL B 1 86 ? 4.855 -11.18 -3.105 1 97.81 86 VAL B C 1
ATOM 1765 O O . VAL B 1 86 ? 5.707 -11.75 -3.793 1 97.81 86 VAL B O 1
ATOM 1768 N N . LEU B 1 87 ? 4.488 -9.953 -3.213 1 98.44 87 LEU B N 1
ATOM 1769 C CA . LEU B 1 87 ? 5.262 -8.977 -3.963 1 98.44 87 LEU B CA 1
ATOM 1770 C C . LEU B 1 87 ? 6.129 -8.141 -3.029 1 98.44 87 LEU B C 1
ATOM 1772 O O . LEU B 1 87 ? 5.617 -7.484 -2.117 1 98.44 87 LEU B O 1
ATOM 1776 N N . LYS B 1 88 ? 7.383 -8.18 -3.262 1 98 88 LYS B N 1
ATOM 1777 C CA . LYS B 1 88 ? 8.328 -7.34 -2.529 1 98 88 LYS B CA 1
ATOM 1778 C C . LYS B 1 88 ? 8.844 -6.203 -3.404 1 98 88 LYS B C 1
ATOM 1780 O O . LYS B 1 88 ? 9.211 -6.418 -4.562 1 98 88 LYS B O 1
ATOM 1785 N N . ILE B 1 89 ? 8.844 -5.066 -2.842 1 98.56 89 ILE B N 1
ATOM 1786 C CA . ILE B 1 89 ? 9.328 -3.881 -3.545 1 98.56 89 ILE B CA 1
ATOM 1787 C C . ILE B 1 89 ? 10.438 -3.217 -2.736 1 98.56 89 ILE B C 1
ATOM 1789 O O . ILE B 1 89 ? 10.281 -2.957 -1.542 1 98.56 89 ILE B O 1
ATOM 1793 N N . TYR B 1 90 ? 11.555 -2.992 -3.369 1 98.38 90 TYR B N 1
ATOM 1794 C CA . TYR B 1 90 ? 12.711 -2.318 -2.785 1 98.38 90 TYR B CA 1
ATOM 1795 C C . TYR B 1 90 ? 12.961 -0.976 -3.463 1 98.38 90 TYR B C 1
ATOM 1797 O O . TYR B 1 90 ? 13.133 -0.912 -4.684 1 98.38 90 TYR B O 1
ATOM 1805 N N . HIS B 1 91 ? 13.039 0.015 -2.691 1 98.19 91 HIS B N 1
ATOM 1806 C CA . HIS B 1 91 ? 13.125 1.327 -3.322 1 98.19 91 HIS B CA 1
ATOM 1807 C C . HIS B 1 91 ? 13.703 2.363 -2.361 1 98.19 91 HIS B C 1
ATOM 1809 O O . HIS B 1 91 ? 13.828 2.104 -1.163 1 98.19 91 HIS B O 1
ATOM 1815 N N . ASP B 1 92 ? 14.031 3.549 -2.914 1 96.88 92 ASP B N 1
ATOM 1816 C CA . ASP B 1 92 ? 14.617 4.629 -2.123 1 96.88 92 ASP B CA 1
ATOM 1817 C C . ASP B 1 92 ? 13.758 5.887 -2.193 1 96.88 92 ASP B C 1
ATOM 1819 O O . ASP B 1 92 ? 14.25 7 -2.004 1 96.88 92 ASP B O 1
ATOM 1823 N N . CYS B 1 93 ? 12.508 5.719 -2.541 1 97.75 93 CYS B N 1
ATOM 1824 C CA . CYS B 1 93 ? 11.625 6.879 -2.623 1 97.75 93 CYS B CA 1
ATOM 1825 C C . CYS B 1 93 ? 11.516 7.574 -1.273 1 97.75 93 CYS B C 1
ATOM 1827 O O . CYS B 1 93 ? 11.164 6.949 -0.272 1 97.75 93 CYS B O 1
ATOM 1829 N N . ASP B 1 94 ? 11.766 8.867 -1.277 1 95.25 94 ASP B N 1
ATOM 1830 C CA . ASP B 1 94 ? 11.633 9.719 -0.098 1 95.25 94 ASP B CA 1
ATOM 1831 C C . ASP B 1 94 ? 12.336 9.102 1.109 1 95.25 94 ASP B C 1
ATOM 1833 O O . ASP B 1 94 ? 11.773 9.07 2.209 1 95.25 94 ASP B O 1
ATOM 1837 N N . ASP B 1 95 ? 13.469 8.516 0.961 1 91.06 95 ASP B N 1
ATOM 1838 C CA . ASP B 1 95 ? 14.164 7.734 1.979 1 91.06 95 ASP B CA 1
ATOM 1839 C C . ASP B 1 95 ? 15.352 8.516 2.549 1 91.06 95 ASP B C 1
ATOM 1841 O O . ASP B 1 95 ? 15.992 8.07 3.504 1 91.06 95 ASP B O 1
ATOM 1845 N N . GLY B 1 96 ? 15.648 9.719 2.123 1 83.75 96 GLY B N 1
ATOM 1846 C CA . GLY B 1 96 ? 16.766 10.5 2.621 1 83.75 96 GLY B CA 1
ATOM 1847 C C . GLY B 1 96 ? 18.109 9.805 2.463 1 83.75 96 GLY B C 1
ATOM 1848 O O . GLY B 1 96 ? 18.406 9.258 1.398 1 83.75 96 GLY B O 1
ATOM 1849 N N . ILE B 1 97 ? 18.906 9.852 3.514 1 86 97 ILE B N 1
ATOM 1850 C CA . ILE B 1 97 ? 20.266 9.312 3.445 1 86 97 ILE B CA 1
ATOM 1851 C C . ILE B 1 97 ? 20.359 8.062 4.324 1 86 97 ILE B C 1
ATOM 1853 O O . ILE B 1 97 ? 21.438 7.711 4.789 1 86 97 ILE B O 1
ATOM 1857 N N . LEU B 1 98 ? 19.312 7.434 4.492 1 87.69 98 LEU B N 1
ATOM 1858 C CA . LEU B 1 98 ? 19.312 6.242 5.336 1 87.69 98 LEU B CA 1
ATOM 1859 C C . LEU B 1 98 ? 19.906 5.051 4.602 1 87.69 98 LEU B C 1
ATOM 1861 O O . LEU B 1 98 ? 19.719 4.895 3.395 1 87.69 98 LEU B O 1
ATOM 1865 N N . PRO B 1 99 ? 20.625 4.215 5.352 1 91 99 PRO B N 1
ATOM 1866 C CA . PRO B 1 99 ? 21.219 3.039 4.715 1 91 99 PRO B CA 1
ATOM 1867 C C . PRO B 1 99 ? 20.172 2.027 4.242 1 91 99 PRO B C 1
ATOM 1869 O O . PRO B 1 99 ? 19.047 2.029 4.734 1 91 99 PRO B O 1
ATOM 1872 N N . CYS B 1 100 ? 20.609 1.222 3.301 1 95.75 100 CYS B N 1
ATOM 1873 C CA . CYS B 1 100 ? 19.766 0.175 2.74 1 95.75 100 CYS B CA 1
ATOM 1874 C C . CYS B 1 100 ? 18.547 0.772 2.045 1 95.75 100 CYS B C 1
ATOM 1876 O O . CYS B 1 100 ? 18.562 1.94 1.654 1 95.75 100 CYS B O 1
ATOM 1878 N N . GLN B 1 101 ? 17.625 -0.077 1.657 1 97.19 101 GLN B N 1
ATOM 1879 C CA . GLN B 1 101 ? 16.438 0.384 0.928 1 97.19 101 GLN B CA 1
ATOM 1880 C C . GLN B 1 101 ? 15.164 0.078 1.7 1 97.19 101 GLN B C 1
ATOM 1882 O O . GLN B 1 101 ? 15.117 -0.869 2.488 1 97.19 101 GLN B O 1
ATOM 1887 N N . ARG B 1 102 ? 14.188 0.992 1.49 1 97.44 102 ARG B N 1
ATOM 1888 C CA . ARG B 1 102 ? 12.844 0.662 1.946 1 97.44 102 ARG B CA 1
ATOM 1889 C C . ARG B 1 102 ? 12.336 -0.614 1.28 1 97.44 102 ARG B C 1
ATOM 1891 O O . ARG B 1 102 ? 12.531 -0.814 0.08 1 97.44 102 ARG B O 1
ATOM 1898 N N . LYS B 1 103 ? 11.734 -1.483 2.061 1 97.75 103 LYS B N 1
ATOM 1899 C CA . LYS B 1 103 ? 11.156 -2.73 1.567 1 97.75 103 LYS B CA 1
ATOM 1900 C C . LYS B 1 103 ? 9.688 -2.857 1.969 1 97.75 103 LYS B C 1
ATOM 1902 O O . LYS B 1 103 ? 9.359 -2.826 3.156 1 97.75 103 LYS B O 1
ATOM 1907 N N . VAL B 1 104 ? 8.883 -3.01 0.974 1 97.75 104 VAL B N 1
ATOM 1908 C CA . VAL B 1 104 ? 7.457 -3.215 1.194 1 97.75 104 VAL B CA 1
ATOM 1909 C C . VAL B 1 104 ? 7.059 -4.609 0.717 1 97.75 104 VAL B C 1
ATOM 1911 O O . VAL B 1 104 ? 7.551 -5.09 -0.306 1 97.75 104 VAL B O 1
ATOM 1914 N N . VAL B 1 105 ? 6.129 -5.215 1.489 1 97.44 105 VAL B N 1
ATOM 1915 C CA . VAL B 1 105 ? 5.672 -6.559 1.157 1 97.44 105 VAL B CA 1
ATOM 1916 C C . VAL B 1 105 ? 4.148 -6.562 1.014 1 97.44 105 VAL B C 1
ATOM 1918 O O . VAL B 1 105 ? 3.432 -6.18 1.94 1 97.44 105 VAL B O 1
ATOM 1921 N N . TRP B 1 106 ? 3.67 -6.98 -0.148 1 98.19 106 TRP B N 1
ATOM 1922 C CA . TRP B 1 106 ? 2.246 -7.102 -0.447 1 98.19 106 TRP B CA 1
ATOM 1923 C C . TRP B 1 106 ? 1.88 -8.547 -0.774 1 98.19 106 TRP B C 1
ATOM 1925 O O . TRP B 1 106 ? 2.463 -9.148 -1.678 1 98.19 106 TRP B O 1
ATOM 1935 N N . HIS B 1 107 ? 0.899 -9.055 -0.073 1 97.31 107 HIS B N 1
ATOM 1936 C CA . HIS B 1 107 ? 0.419 -10.398 -0.404 1 97.31 107 HIS B CA 1
ATOM 1937 C C . HIS B 1 107 ? -0.461 -10.375 -1.648 1 97.31 107 HIS B C 1
ATOM 1939 O O . HIS B 1 107 ? -1.28 -9.469 -1.819 1 97.31 107 HIS B O 1
ATOM 1945 N N . ILE B 1 108 ? -0.251 -11.328 -2.428 1 97.19 108 ILE B N 1
ATOM 1946 C CA . ILE B 1 108 ? -1.029 -11.469 -3.652 1 97.19 108 ILE B CA 1
ATOM 1947 C C . ILE B 1 108 ? -2.17 -12.461 -3.426 1 97.19 108 ILE B C 1
ATOM 1949 O O . ILE B 1 108 ? -1.943 -13.586 -2.973 1 97.19 108 ILE B O 1
ATOM 1953 N N . PRO B 1 109 ? -3.375 -12.102 -3.75 1 95.94 109 PRO B N 1
ATOM 1954 C CA . PRO B 1 109 ? -4.492 -13.023 -3.555 1 95.94 109 PRO B CA 1
ATOM 1955 C C . PRO B 1 109 ? -4.336 -14.32 -4.352 1 95.94 109 PRO B C 1
ATOM 1957 O O . PRO B 1 109 ? -3.863 -14.289 -5.492 1 95.94 109 PRO B O 1
ATOM 1960 N N . SER B 1 110 ? -4.812 -15.406 -3.787 1 94.38 110 SER B N 1
ATOM 1961 C CA . SER B 1 110 ? -4.668 -16.719 -4.41 1 94.38 110 SER B CA 1
ATOM 1962 C C . SER B 1 110 ? -5.508 -16.828 -5.68 1 94.38 110 SER B C 1
ATOM 1964 O O . SER B 1 110 ? -5.242 -17.672 -6.539 1 94.38 110 SER B O 1
ATOM 1966 N N . SER B 1 111 ? -6.5 -15.992 -5.797 1 94.81 111 SER B N 1
ATOM 1967 C CA . SER B 1 111 ? -7.359 -16.016 -6.977 1 94.81 111 SER B CA 1
ATOM 1968 C C . SER B 1 111 ? -6.578 -15.656 -8.234 1 94.81 111 SER B C 1
ATOM 1970 O O . SER B 1 111 ? -7.055 -15.875 -9.352 1 94.81 111 SER B O 1
ATOM 1972 N N . TYR B 1 112 ? -5.441 -15.18 -8.086 1 97.25 112 TYR B N 1
ATOM 1973 C CA . TYR B 1 112 ? -4.633 -14.805 -9.242 1 97.25 112 TYR B CA 1
ATOM 1974 C C . TYR B 1 112 ? -3.602 -15.875 -9.555 1 97.25 112 TYR B C 1
ATOM 1976 O O . TYR B 1 112 ? -2.846 -15.758 -10.523 1 97.25 112 TYR B O 1
ATOM 1984 N N . HIS B 1 113 ? -3.523 -16.859 -8.734 1 96.94 113 HIS B N 1
ATOM 1985 C CA . HIS B 1 113 ? -2.611 -17.969 -9.039 1 96.94 113 HIS B CA 1
ATOM 1986 C C . HIS B 1 113 ? -3.057 -18.719 -10.281 1 96.94 113 HIS B C 1
ATOM 1988 O O . HIS B 1 113 ? -4.254 -18.844 -10.547 1 96.94 113 HIS B O 1
ATOM 1994 N N . HIS B 1 114 ? -2.082 -19.219 -11.016 1 96.62 114 HIS B N 1
ATOM 1995 C CA . HIS B 1 114 ? -2.369 -19.984 -12.227 1 96.62 114 HIS B CA 1
ATOM 1996 C C . HIS B 1 114 ? -1.605 -21.312 -12.234 1 96.62 114 HIS B C 1
ATOM 1998 O O . HIS B 1 114 ? -0.696 -21.516 -11.422 1 96.62 114 HIS B O 1
ATOM 2004 N N . ASP B 1 115 ? -1.933 -22.203 -13.148 1 94.12 115 ASP B N 1
ATOM 2005 C CA . ASP B 1 115 ? -1.343 -23.531 -13.234 1 94.12 115 ASP B CA 1
ATOM 2006 C C . ASP B 1 115 ? -0.342 -23.609 -14.383 1 94.12 115 ASP B C 1
ATOM 2008 O O . ASP B 1 115 ? -0.148 -24.688 -14.969 1 94.12 115 ASP B O 1
ATOM 2012 N N . GLY B 1 116 ? 0.286 -22.484 -14.641 1 92.44 116 GLY B N 1
ATOM 2013 C CA . GLY B 1 116 ? 1.272 -22.469 -15.711 1 92.44 116 GLY B CA 1
ATOM 2014 C C . GLY B 1 116 ? 0.912 -21.547 -16.859 1 92.44 116 GLY B C 1
ATOM 2015 O O . GLY B 1 116 ? 1.771 -21.188 -17.656 1 92.44 116 GLY B O 1
ATOM 2016 N N . ILE B 1 117 ? -0.332 -21.297 -16.953 1 93.81 117 ILE B N 1
ATOM 2017 C CA . ILE B 1 117 ? -0.791 -20.359 -17.969 1 93.81 117 ILE B CA 1
ATOM 2018 C C . ILE B 1 117 ? -1.373 -19.125 -17.297 1 93.81 117 ILE B C 1
ATOM 2020 O O . ILE B 1 117 ? -2.328 -19.219 -16.531 1 93.81 117 ILE B O 1
ATOM 2024 N N . VAL B 1 118 ? -0.842 -18 -17.656 1 95 118 VAL B N 1
ATOM 2025 C CA . VAL B 1 118 ? -1.312 -16.75 -17.078 1 95 118 VAL B CA 1
ATOM 2026 C C . VAL B 1 118 ? -2.699 -16.422 -17.625 1 95 118 VAL B C 1
ATOM 2028 O O . VAL B 1 118 ? -2.861 -16.172 -18.828 1 95 118 VAL B O 1
ATOM 2031 N N . LYS B 1 119 ? -3.664 -16.406 -16.703 1 91.62 119 LYS B N 1
ATOM 2032 C CA . LYS B 1 119 ? -5.016 -16.047 -17.125 1 91.62 119 LYS B CA 1
ATOM 2033 C C . LYS B 1 119 ? -5.312 -14.586 -16.812 1 91.62 119 LYS B C 1
ATOM 2035 O O . LYS B 1 119 ? -6.094 -13.945 -17.516 1 91.62 119 LYS B O 1
ATOM 2040 N N . ARG B 1 120 ? -4.773 -14.148 -15.773 1 95.25 120 ARG B N 1
ATOM 2041 C CA . ARG B 1 120 ? -4.984 -12.773 -15.328 1 95.25 120 ARG B CA 1
ATOM 2042 C C . ARG B 1 120 ? -3.771 -12.25 -14.562 1 95.25 120 ARG B C 1
ATOM 2044 O O . ARG B 1 120 ? -3.141 -13 -13.805 1 95.25 120 ARG B O 1
ATOM 2051 N N . TYR B 1 121 ? -3.518 -10.969 -14.844 1 97.81 121 TYR B N 1
ATOM 2052 C CA . TYR B 1 121 ? -2.494 -10.297 -14.055 1 97.81 121 TYR B CA 1
ATOM 2053 C C . TYR B 1 121 ? -3.096 -9.672 -12.797 1 97.81 121 TYR B C 1
ATOM 2055 O O . TYR B 1 121 ? -4.184 -9.102 -12.852 1 97.81 121 TYR B O 1
ATOM 2063 N N . PHE B 1 122 ? -2.463 -9.93 -11.688 1 98.56 122 PHE B N 1
ATOM 2064 C CA . PHE B 1 122 ? -2.762 -9.094 -10.539 1 98.56 122 PHE B CA 1
ATOM 2065 C C . PHE B 1 122 ? -2.188 -7.691 -10.719 1 98.56 122 PHE B C 1
ATOM 2067 O O . PHE B 1 122 ? -0.968 -7.512 -10.727 1 98.56 122 PHE B O 1
ATOM 2074 N N . ASP B 1 123 ? -3.01 -6.703 -10.852 1 98.81 123 ASP B N 1
ATOM 2075 C CA . ASP B 1 123 ? -2.592 -5.32 -11.055 1 98.81 123 ASP B CA 1
ATOM 2076 C C . ASP B 1 123 ? -2.672 -4.523 -9.758 1 98.81 123 ASP B C 1
ATOM 2078 O O . ASP B 1 123 ? -3.76 -4.32 -9.211 1 98.81 123 ASP B O 1
ATOM 2082 N N . VAL B 1 124 ? -1.523 -4.023 -9.344 1 98.69 124 VAL B N 1
ATOM 2083 C CA . VAL B 1 124 ? -1.508 -3.346 -8.055 1 98.69 124 VAL B CA 1
ATOM 2084 C C . VAL B 1 124 ? -1.972 -1.9 -8.219 1 98.69 124 VAL B C 1
ATOM 2086 O O . VAL B 1 124 ? -2.271 -1.221 -7.234 1 98.69 124 VAL B O 1
ATOM 2089 N N . GLY B 1 125 ? -2.092 -1.437 -9.414 1 98.69 125 GLY B N 1
ATOM 2090 C CA . GLY B 1 125 ? -2.432 -0.047 -9.672 1 98.69 125 GLY B CA 1
ATOM 2091 C C . GLY B 1 125 ? -1.217 0.849 -9.82 1 98.69 125 GLY B C 1
ATOM 2092 O O . GLY B 1 125 ? -0.171 0.409 -10.305 1 98.69 125 GLY B O 1
ATOM 2093 N N . THR B 1 126 ? -1.418 2.113 -9.609 1 98.88 126 THR B N 1
ATOM 2094 C CA . THR B 1 126 ? -0.366 3.119 -9.523 1 98.88 126 THR B CA 1
ATOM 2095 C C . THR B 1 126 ? -0.19 3.596 -8.086 1 98.88 126 THR B C 1
ATOM 2097 O O . THR B 1 126 ? -1.027 4.336 -7.562 1 98.88 126 THR B O 1
ATOM 2100 N N . VAL B 1 127 ? 0.864 3.217 -7.512 1 98.88 127 VAL B N 1
ATOM 2101 C CA . VAL B 1 127 ? 1.019 3.447 -6.082 1 98.88 127 VAL B CA 1
ATOM 2102 C C . VAL B 1 127 ? 2.139 4.457 -5.836 1 98.88 127 VAL B C 1
ATOM 2104 O O . VAL B 1 127 ? 3.242 4.309 -6.367 1 98.88 127 VAL B O 1
ATOM 2107 N N . ASN B 1 128 ? 1.822 5.48 -5.062 1 98.88 128 ASN B N 1
ATOM 2108 C CA . ASN B 1 128 ? 2.836 6.434 -4.625 1 98.88 128 ASN B CA 1
ATOM 2109 C C . ASN B 1 128 ? 3.666 5.879 -3.469 1 98.88 128 ASN B C 1
ATOM 2111 O O . ASN B 1 128 ? 3.166 5.734 -2.354 1 98.88 128 ASN B O 1
ATOM 2115 N N . MET B 1 129 ? 4.938 5.73 -3.719 1 98.75 129 MET B N 1
ATOM 2116 C CA . MET B 1 129 ? 5.793 5.023 -2.771 1 98.75 129 MET B CA 1
ATOM 2117 C C . MET B 1 129 ? 6.336 5.977 -1.71 1 98.75 129 MET B C 1
ATOM 2119 O O . MET B 1 129 ? 7.129 5.574 -0.857 1 98.75 129 MET B O 1
ATOM 2123 N N . GLU B 1 130 ? 5.824 7.238 -1.745 1 98.25 130 GLU B N 1
ATOM 2124 C CA . GLU B 1 130 ? 6.094 8.094 -0.594 1 98.25 130 GLU B CA 1
ATOM 2125 C C . GLU B 1 130 ? 5.328 7.621 0.638 1 98.25 130 GLU B C 1
ATOM 2127 O O . GLU B 1 130 ? 5.652 8 1.764 1 98.25 130 GLU B O 1
ATOM 2132 N N . ILE B 1 131 ? 4.305 6.844 0.351 1 97.75 131 ILE B N 1
ATOM 2133 C CA . ILE B 1 131 ? 3.566 6.238 1.454 1 97.75 131 ILE B CA 1
ATOM 2134 C C . ILE B 1 131 ? 4.527 5.453 2.348 1 97.75 131 ILE B C 1
ATOM 2136 O O . ILE B 1 131 ? 5.375 4.711 1.853 1 97.75 131 ILE B O 1
ATOM 2140 N N . VAL B 1 132 ? 4.371 5.699 3.588 1 95.56 132 VAL B N 1
ATOM 2141 C CA . VAL B 1 132 ? 5.035 4.809 4.531 1 95.56 132 VAL B CA 1
ATOM 2142 C C . VAL B 1 132 ? 4.035 3.793 5.078 1 95.56 132 VAL B C 1
ATOM 2144 O O . VAL B 1 132 ? 3.148 4.145 5.859 1 95.56 132 VAL B O 1
ATOM 2147 N N . PHE B 1 133 ? 4.266 2.607 4.68 1 96.06 133 PHE B N 1
ATOM 2148 C CA . PHE B 1 133 ? 3.32 1.55 5.02 1 96.06 133 PHE B CA 1
ATOM 2149 C C . PHE B 1 133 ? 3.605 0.999 6.41 1 96.06 133 PHE B C 1
ATOM 2151 O O . PHE B 1 133 ? 4.766 0.827 6.793 1 96.06 133 PHE B O 1
ATOM 2158 N N . ARG B 1 134 ? 2.561 0.745 7.102 1 92.56 134 ARG B N 1
ATOM 2159 C CA . ARG B 1 134 ? 2.748 0.038 8.367 1 92.56 134 ARG B CA 1
ATOM 2160 C C . ARG B 1 134 ? 3.357 -1.341 8.133 1 92.56 134 ARG B C 1
ATOM 2162 O O . ARG B 1 134 ? 2.883 -2.104 7.293 1 92.56 134 ARG B O 1
ATOM 2169 N N . GLY B 1 135 ? 4.418 -1.654 8.883 1 91 135 GLY B N 1
ATOM 2170 C CA . GLY B 1 135 ? 5.062 -2.949 8.742 1 91 135 GLY B CA 1
ATOM 2171 C C . GLY B 1 135 ? 6.184 -2.949 7.719 1 91 135 GLY B C 1
ATOM 2172 O O . GLY B 1 135 ? 6.824 -3.979 7.488 1 91 135 GLY B O 1
ATOM 2173 N N . GLU B 1 136 ? 6.387 -1.83 7.051 1 94.62 136 GLU B N 1
ATOM 2174 C CA . GLU B 1 136 ? 7.508 -1.735 6.117 1 94.62 136 GLU B CA 1
ATOM 2175 C C . GLU B 1 136 ? 8.836 -1.951 6.832 1 94.62 136 GLU B C 1
ATOM 2177 O O . GLU B 1 136 ? 8.969 -1.639 8.016 1 94.62 136 GLU B O 1
ATOM 2182 N N . GLU B 1 137 ? 9.82 -2.471 6.047 1 94.75 137 GLU B N 1
ATOM 2183 C CA . GLU B 1 137 ? 11.148 -2.752 6.574 1 94.75 137 GLU B CA 1
ATOM 2184 C C . GLU B 1 137 ? 12.234 -2.15 5.688 1 94.75 137 GLU B C 1
ATOM 2186 O O . GLU B 1 137 ? 11.938 -1.604 4.621 1 94.75 137 GLU B O 1
ATOM 2191 N N . ARG B 1 138 ? 13.422 -2.189 6.254 1 95.19 138 ARG B N 1
ATOM 2192 C CA . ARG B 1 138 ? 14.594 -1.867 5.453 1 95.19 138 ARG B CA 1
ATOM 2193 C C . ARG B 1 138 ? 15.383 -3.125 5.105 1 95.19 138 ARG B C 1
ATOM 2195 O O . ARG B 1 138 ? 15.469 -4.055 5.914 1 95.19 138 ARG B O 1
ATOM 2202 N N . ASP B 1 139 ? 15.914 -3.094 3.92 1 95.06 139 ASP B N 1
ATOM 2203 C CA . ASP B 1 139 ? 16.641 -4.266 3.451 1 95.06 139 ASP B CA 1
ATOM 2204 C C . ASP B 1 139 ? 17.969 -3.865 2.791 1 95.06 139 ASP B C 1
ATOM 2206 O O . ASP B 1 139 ? 17.969 -3.074 1.848 1 95.06 139 ASP B O 1
ATOM 2210 N N . CYS B 1 140 ? 19.078 -4.465 3.301 1 93.62 140 CYS B N 1
ATOM 2211 C CA . CYS B 1 140 ? 20.406 -4.137 2.787 1 93.62 140 CYS B CA 1
ATOM 2212 C C . CYS B 1 140 ? 20.922 -5.234 1.867 1 93.62 140 CYS B C 1
ATOM 2214 O O . CYS B 1 140 ? 22.031 -5.145 1.347 1 93.62 140 CYS B O 1
ATOM 2216 N N . ARG B 1 141 ? 20.266 -6.367 1.642 1 81.31 141 ARG B N 1
ATOM 2217 C CA . ARG B 1 141 ? 20.812 -7.559 1.009 1 81.31 141 ARG B CA 1
ATOM 2218 C C . ARG B 1 141 ? 20.016 -7.938 -0.235 1 81.31 141 ARG B C 1
ATOM 2220 O O . ARG B 1 141 ? 20.266 -8.984 -0.843 1 81.31 141 ARG B O 1
ATOM 2227 N N . HIS B 1 142 ? 19.172 -7.195 -0.675 1 76.19 142 HIS B N 1
ATOM 2228 C CA . HIS B 1 142 ? 18.281 -7.715 -1.717 1 76.19 142 HIS B CA 1
ATOM 2229 C C . HIS B 1 142 ? 19.031 -7.871 -3.039 1 76.19 142 HIS B C 1
ATOM 2231 O O . HIS B 1 142 ? 20.062 -7.238 -3.252 1 76.19 142 HIS B O 1
#

Organism: Ascaris lumbricoides (NCBI:txid6252)

InterPro domains:
  IPR001534 Transthyretin-like [PF01060] (30-109)
  IPR001534 Transthyretin-like [PTHR21700] (4-142)
  IPR038479 Transthyretin-like superfamily [G3DSA:2.60.40.3330] (24-135)

Radius of gyration: 28.56 Å; Cα contacts (8 Å, |Δi|>4): 648; chains: 2; bounding box: 44×138×68 Å

Solvent-accessible surface area (backbone atoms only — not comparable to full-atom values): 15650 Å² total; per-residue (Å²): 128,76,78,62,65,75,67,55,79,73,66,73,72,66,68,69,68,68,69,82,64,56,40,53,38,22,44,31,40,31,36,29,34,23,39,73,93,35,53,32,48,67,28,41,36,33,36,34,34,59,52,66,82,90,50,72,66,40,81,37,32,73,48,51,21,37,84,74,5,36,39,71,48,62,27,58,48,72,35,77,60,84,84,42,44,31,40,36,39,37,36,66,50,87,47,85,88,56,82,58,24,46,31,42,55,31,36,50,58,71,88,38,50,26,68,75,56,88,83,50,67,44,58,47,36,36,36,26,48,50,50,43,52,48,74,53,44,73,42,78,76,124,131,74,77,73,62,71,71,58,79,75,66,72,72,68,68,72,66,68,71,83,66,57,40,55,38,23,44,30,39,33,36,31,34,23,39,73,94,36,53,34,49,66,28,42,37,34,36,32,33,58,54,67,83,90,50,73,66,42,81,37,32,73,48,52,21,38,84,72,5,37,41,72,46,62,28,59,48,71,35,77,60,85,84,42,43,31,40,36,38,37,36,66,50,88,49,84,87,55,82,58,25,46,32,42,56,32,36,52,59,72,89,39,51,27,69,75,57,88,83,49,68,44,59,48,35,36,35,25,50,50,50,42,53,48,73,53,45,74,44,81,76,123

Sequence (284 aa):
MTIRLLFLICLCCSLSLTANIPRLQGVAVRGRLVCGNESLAGAKVKIVDIDTRPDIDDLLGENYTDSNGNFELNGSTRELSTIETVLKIYHDCDDGILPCQRKVVWHIPSSYHHDGIVKRYFDVGTVNMEIVFRGEERDCRHMTIRLLFLICLCCSLSLTANIPRLQGVAVRGRLVCGNESLAGAKVKIVDIDTRPDIDDLLGENYTDSNGNFELNGSTRELSTIETVLKIYHDCDDGILPCQRKVVWHIPSSYHHDGIVKRYFDVGTVNMEIVFRGEERDCRH

Secondary structure (DSSP, 8-state):
-TTSTT--------------PPEEEEEEEEEEEEETTEE-TT-EEEEEE---TTSPPEEEEEEE--TTSEEEEEEEEEESSPP-EEEEEEE-TT-TT-SSEEEEEEEPPGGG-BSSS----EEEEEEETT-EETT-EEES--/--GGGG--------------PPEEEEEEEEEEEEETTEE-TT-EEEEEE---TTSPPEEEEEEE--TTSEEEEEEEEEESSPP-EEEEEEE-TT-TT-SSEEEEEEEPPGGG-BSSS----EEEEEEETTSEETT-EEES--

pLDDT: mean 88.17, std 17.11, range [35.25, 98.94]

Foldseek 3Di:
DVVPPVVDPPVPCPVCCVVLWFFKKKFKAKEFEAQVPAGFWFKKKWKWWDDDPPDDIDTFDIDTQHRRRIDIDMGIDTGSDQTWIKMKIWGCRVVPPDAATKIDIGTDDSVRMDRPDGPDYHYPYYDHPVDDDPPIDGDHDD/DPPVPVVDPPVVCPVCCVVLWFFKKKFKAKEFEAQVPAGFWFKKKWKWWDDDPPDDIDTFDIDTQHRRRIDIDMGIDTGSDQTWIKMKIWGCRVVPPDPATKIDIGTDDSVRMDRPDGPDYHYPYYDHPVDDDPPIDGDHDD